Protein AF-A0A369RMH7-F1 (afdb_monomer)

Secondary structure (DSSP, 8-state):
-HHHHHHHHHHHS-TT-HHHHHHHHHHHHHHHHTT-HHHHHHHHHHHHHHHHHHH-TT-HHHHHHHHHHHHHHHHTT-HHHHHHHHHHHHHHHHHHH-TT-HHHHHHHHHHHHHHHHTT-HHHHHHHHHHHHHHHHHHH-TT-HHHHHHHHHHHHHHHHTT-HHHHHHHHHHHHHHHHHHH-TT-HHHHHHHHHHHHHHHHTT-HHHHHHHHHHHHHHHHHHTSSS--THHHHHHHHHHHHHHHHHHHHHHHHHHHHHHHHHHHHGGG-----S-------------EE--TTSGGGTTT-TTTTTS-PBPTTSEEPPPP-S-------TTS-SS------PPP-

Sequence (345 aa):
MYNKSLKINLTQLDDNHPSIATTYNSIASVYNDQGKYDDALSMYNKSLKINLTQLGDNHPSIAITYNNIGSVYKDQGKYDDALSMYNKSLKINLTQLGDNHPRIATTYGNIGSVYNRQGKYDDALSMYNKSLKIKLTQLGDNHPSIANTYHNIGLVYYRQGKYDDALSMYNKSLNINLTQLGDNHPSIATTYNNIGRVYNGQGKYDDALSMYNKSLKIALTQLGDNHPSHIFEEQQLIQSDVEDIERSEQSSNTIAGHVSVEAENEKAVKELPENAITDIDYQNEKHLNLFPGFIPALNGYPQITELCTISDNHTITLPEMPQLRLFVPKKALTDNLSITLTTFY

Mean predicted aligned error: 15.86 Å

Solvent-accessible surface area (backbone atoms only — not comparable to full-atom values): 19525 Å² total; per-residue (Å²): 113,58,71,60,52,44,53,52,44,63,74,75,42,64,87,57,38,68,68,50,26,52,45,28,43,54,49,14,50,55,26,42,78,69,67,37,44,70,62,12,49,53,27,35,50,53,15,42,53,30,41,41,74,70,60,40,88,62,34,70,68,48,24,51,46,27,38,50,51,13,49,49,28,46,74,71,65,40,46,70,62,12,47,53,26,32,51,54,14,41,54,31,40,42,74,70,59,39,88,62,35,70,70,46,22,51,41,27,39,53,51,14,51,47,28,47,74,72,68,39,46,70,61,12,46,55,26,36,51,55,15,43,55,31,41,42,76,70,61,42,87,62,37,70,76,47,21,57,46,29,38,54,49,13,52,47,28,44,76,69,68,39,44,70,62,13,46,55,24,35,51,56,16,42,56,30,44,42,75,72,62,39,85,63,36,69,72,49,22,56,43,28,37,53,49,11,54,41,28,45,76,70,70,38,53,72,62,11,49,54,26,37,52,54,15,49,52,30,56,55,64,62,52,61,95,61,80,68,76,71,57,56,57,55,46,51,52,51,50,48,56,48,50,54,52,53,51,52,51,51,53,51,49,50,51,53,48,52,55,50,60,53,58,66,60,60,78,74,78,84,86,83,78,94,84,83,92,74,92,78,81,96,76,78,89,75,80,54,85,65,64,91,80,63,67,74,72,57,80,80,42,83,86,63,63,85,68,53,63,77,51,102,79,64,45,56,60,77,75,93,69,98,74,85,83,83,85,73,69,83,82,77,75,75,83,86,86,80,90,79,86,83,78,87,132

Structure (mmCIF, N/CA/C/O backbone):
data_AF-A0A369RMH7-F1
#
_entry.id   AF-A0A369RMH7-F1
#
loop_
_atom_site.group_PDB
_atom_site.id
_atom_site.type_symbol
_atom_site.label_atom_id
_atom_site.label_alt_id
_atom_site.label_comp_id
_atom_site.label_asym_id
_atom_site.label_entity_id
_atom_site.label_seq_id
_atom_site.pdbx_PDB_ins_code
_atom_site.Cartn_x
_atom_site.Cartn_y
_atom_site.Cartn_z
_atom_site.occupancy
_atom_site.B_iso_or_equiv
_atom_site.auth_seq_id
_atom_site.auth_comp_id
_atom_site.auth_asym_id
_atom_site.auth_atom_id
_atom_site.pdbx_PDB_model_num
ATOM 1 N N . MET A 1 1 ? -7.483 -19.245 19.718 1.00 70.75 1 MET A N 1
ATOM 2 C CA . MET A 1 1 ? -7.066 -18.601 20.987 1.00 70.75 1 MET A CA 1
ATOM 3 C C . MET A 1 1 ? -7.962 -17.413 21.346 1.00 70.75 1 MET A C 1
ATOM 5 O O . MET A 1 1 ? -8.549 -17.429 22.421 1.00 70.75 1 MET A O 1
ATOM 9 N N . TYR A 1 2 ? -8.162 -16.448 20.442 1.00 79.75 2 TYR A N 1
ATOM 10 C CA . TYR A 1 2 ? -8.930 -15.225 20.726 1.00 79.75 2 TYR A CA 1
ATOM 11 C C . TYR A 1 2 ? -10.404 -15.435 21.107 1.00 79.75 2 TYR A C 1
ATOM 13 O O . TYR A 1 2 ? -10.856 -14.820 22.060 1.00 79.75 2 TYR A O 1
ATOM 21 N N . ASN A 1 3 ? -11.132 -16.370 20.483 1.00 77.19 3 ASN A N 1
ATOM 22 C CA . ASN A 1 3 ? -12.526 -16.658 20.876 1.00 77.19 3 ASN A CA 1
ATOM 23 C C . ASN A 1 3 ? -12.655 -17.166 22.325 1.00 77.19 3 ASN A C 1
ATOM 25 O O . ASN A 1 3 ? -13.633 -16.865 23.003 1.00 77.19 3 ASN A O 1
ATOM 29 N N . LYS A 1 4 ? -11.653 -17.909 22.823 1.00 77.38 4 LYS A N 1
ATOM 30 C CA . LYS A 1 4 ? -11.611 -18.340 24.230 1.00 77.38 4 LYS A CA 1
ATOM 31 C C . LYS A 1 4 ? -11.350 -17.148 25.155 1.00 77.38 4 LYS A C 1
ATOM 33 O O . LYS A 1 4 ? -12.034 -17.015 26.160 1.00 77.38 4 LYS A O 1
ATOM 38 N N . SER A 1 5 ? -10.415 -16.268 24.787 1.00 76.75 5 SER A N 1
ATOM 39 C CA . SER A 1 5 ? -10.147 -15.025 25.527 1.00 76.75 5 SER A CA 1
ATOM 40 C C . SER A 1 5 ? -11.365 -14.097 25.553 1.00 76.75 5 SER A C 1
ATOM 42 O O . SER A 1 5 ? -11.709 -13.597 26.618 1.00 76.75 5 SER A O 1
ATOM 44 N N . LEU A 1 6 ? -12.072 -13.943 24.429 1.00 80.00 6 LEU A N 1
ATOM 45 C CA . LEU A 1 6 ? -13.300 -13.153 24.354 1.00 80.00 6 LEU A CA 1
ATOM 46 C C . LEU A 1 6 ? -14.369 -13.705 25.298 1.00 80.00 6 LEU A C 1
ATOM 48 O O . LEU A 1 6 ? -14.972 -12.944 26.045 1.00 80.00 6 LEU A O 1
ATOM 52 N N . LYS A 1 7 ? -14.565 -15.029 25.302 1.00 80.00 7 LYS A N 1
ATOM 53 C CA . LYS A 1 7 ? -15.518 -15.684 26.202 1.00 80.00 7 LYS A CA 1
ATOM 54 C C . LYS A 1 7 ? -15.180 -15.428 27.673 1.00 80.00 7 LYS A C 1
ATOM 56 O O . LYS A 1 7 ? -16.083 -15.128 28.438 1.00 80.00 7 LYS A O 1
ATOM 61 N N . ILE A 1 8 ? -13.904 -15.514 28.056 1.00 76.62 8 ILE A N 1
ATOM 62 C CA . ILE A 1 8 ? -13.463 -15.226 29.431 1.00 76.62 8 ILE A CA 1
ATOM 63 C C . ILE A 1 8 ? -13.723 -13.756 29.782 1.00 76.62 8 ILE A C 1
ATOM 65 O O . ILE A 1 8 ? -14.332 -13.479 30.813 1.00 76.62 8 ILE A O 1
ATOM 69 N N . ASN A 1 9 ? -13.340 -12.826 28.904 1.00 78.31 9 ASN A N 1
ATOM 70 C CA . ASN A 1 9 ? -13.523 -11.394 29.138 1.00 78.31 9 ASN A CA 1
ATOM 71 C C . ASN A 1 9 ? -15.005 -11.026 29.302 1.00 78.31 9 ASN A C 1
ATOM 73 O O . ASN A 1 9 ? -15.336 -10.340 30.258 1.00 78.31 9 ASN A O 1
ATOM 77 N N . LEU A 1 10 ? -15.894 -11.547 28.449 1.00 79.69 10 LEU A N 1
ATOM 78 C CA . LEU A 1 10 ? -17.346 -11.326 28.556 1.00 79.69 10 LEU A CA 1
ATOM 79 C C . LEU A 1 10 ? -17.960 -11.916 29.838 1.00 79.69 10 LEU A C 1
ATOM 81 O O . LEU A 1 10 ? -19.017 -11.482 30.269 1.00 79.69 10 LEU A O 1
ATOM 85 N N . THR A 1 11 ? -17.330 -12.924 30.448 1.00 77.62 11 THR A N 1
ATOM 86 C CA . THR A 1 11 ? -17.816 -13.504 31.715 1.00 77.62 11 THR A CA 1
ATOM 87 C C . THR A 1 11 ? -17.279 -12.810 32.964 1.00 77.62 11 THR A C 1
ATOM 89 O O . THR A 1 11 ? -17.839 -13.002 34.039 1.00 77.62 11 THR A O 1
ATOM 92 N N . GLN A 1 12 ? -16.179 -12.062 32.854 1.00 77.94 12 GLN A N 1
ATOM 93 C CA . GLN A 1 12 ? -15.462 -11.495 34.004 1.00 77.94 12 GLN A CA 1
ATOM 94 C C . GLN A 1 12 ? -15.479 -9.966 34.050 1.00 77.94 12 GLN A C 1
ATOM 96 O O . GLN A 1 12 ? -15.176 -9.391 35.093 1.00 77.94 12 GLN A O 1
ATOM 101 N N . LEU A 1 13 ? -15.795 -9.308 32.937 1.00 78.25 13 LEU A N 1
ATOM 102 C CA . LEU A 1 13 ? -15.736 -7.860 32.777 1.00 78.25 13 LEU A CA 1
ATOM 103 C C . LEU A 1 13 ? -17.087 -7.344 32.275 1.00 78.25 13 LEU A C 1
ATOM 105 O O . LEU A 1 13 ? -17.839 -8.092 31.656 1.00 78.25 13 LEU A O 1
ATOM 109 N N . ASP A 1 14 ? -17.373 -6.062 32.517 1.00 77.06 14 ASP A N 1
ATOM 110 C CA . ASP A 1 14 ? -18.502 -5.385 31.866 1.00 77.06 14 ASP A CA 1
ATOM 111 C C . ASP A 1 14 ? -18.372 -5.503 30.340 1.00 77.06 14 ASP A C 1
ATOM 113 O O . ASP A 1 14 ? -17.262 -5.404 29.812 1.00 77.06 14 ASP A O 1
ATOM 117 N N . ASP A 1 15 ? -19.491 -5.672 29.629 1.00 76.00 15 ASP A N 1
ATOM 118 C CA . ASP A 1 15 ? -19.519 -5.850 28.169 1.00 76.00 15 ASP A CA 1
ATOM 119 C C . ASP A 1 15 ? -18.842 -4.697 27.404 1.00 76.00 15 ASP A C 1
ATOM 121 O O . ASP A 1 15 ? -18.409 -4.871 26.260 1.00 76.00 15 ASP A O 1
ATOM 125 N N . ASN A 1 16 ? -18.709 -3.525 28.033 1.00 77.38 16 ASN A N 1
ATOM 126 C CA . ASN A 1 16 ? -18.037 -2.364 27.466 1.00 77.38 16 ASN A CA 1
ATOM 127 C C . ASN A 1 16 ? -16.580 -2.219 27.915 1.00 77.38 16 ASN A C 1
ATOM 129 O O . ASN A 1 16 ? -15.973 -1.183 27.669 1.00 77.38 16 ASN A O 1
ATOM 133 N N . HIS A 1 17 ? -15.971 -3.210 28.561 1.00 80.12 17 HIS A N 1
ATOM 134 C CA . HIS A 1 17 ? -14.595 -3.072 29.020 1.00 80.12 17 HIS A CA 1
ATOM 135 C C . HIS A 1 17 ? -13.607 -2.941 27.833 1.00 80.12 17 HIS A C 1
ATOM 137 O O . HIS A 1 17 ? -13.663 -3.742 26.892 1.00 80.12 17 HIS A O 1
ATOM 143 N N . PRO A 1 18 ? -12.632 -2.004 27.855 1.00 82.25 18 PRO A N 1
ATOM 144 C CA . PRO A 1 18 ? -11.698 -1.784 26.740 1.00 82.25 18 PRO A CA 1
ATOM 145 C C . PRO A 1 18 ? -10.921 -3.028 26.272 1.00 82.25 18 PRO A C 1
ATOM 147 O O . PRO A 1 18 ? -10.602 -3.162 25.090 1.00 82.25 18 PRO A O 1
ATOM 150 N N . SER A 1 19 ? -10.643 -3.985 27.164 1.00 84.31 19 SER A N 1
ATOM 151 C CA . SER A 1 19 ? -9.994 -5.257 26.793 1.00 84.31 19 SER A CA 1
ATOM 152 C C . SER A 1 19 ? -10.842 -6.117 25.841 1.00 84.31 19 SER A C 1
ATOM 154 O O . SER A 1 19 ? -10.290 -6.822 24.989 1.00 84.31 19 SER A O 1
ATOM 156 N N . ILE A 1 20 ? -12.174 -6.038 25.928 1.00 88.06 20 ILE A N 1
ATOM 157 C CA . ILE A 1 20 ? -13.096 -6.709 25.003 1.00 88.06 20 ILE A CA 1
ATOM 158 C C . ILE A 1 20 ? -12.963 -6.082 23.613 1.00 88.06 20 ILE A C 1
ATOM 160 O O . ILE A 1 20 ? -12.845 -6.805 22.624 1.00 88.06 20 ILE A O 1
ATOM 164 N N . ALA A 1 21 ? -12.871 -4.751 23.530 1.00 89.94 21 ALA A N 1
ATOM 165 C CA . ALA A 1 21 ? -12.648 -4.047 22.269 1.00 89.94 21 ALA A CA 1
ATOM 166 C C . ALA A 1 21 ? -11.319 -4.448 21.608 1.00 89.94 21 ALA A C 1
ATOM 168 O O . ALA A 1 21 ? -11.276 -4.698 20.399 1.00 89.94 21 ALA A O 1
ATOM 169 N N . THR A 1 22 ? -10.245 -4.572 22.392 1.00 89.44 22 THR A N 1
ATOM 170 C CA . THR A 1 22 ? -8.954 -5.089 21.910 1.00 89.44 22 THR A CA 1
ATOM 171 C C . THR A 1 22 ? -9.084 -6.518 21.386 1.00 89.44 22 THR A C 1
ATOM 173 O O . THR A 1 22 ? -8.585 -6.826 20.307 1.00 89.44 22 THR A O 1
ATOM 176 N N . THR A 1 23 ? -9.818 -7.377 22.097 1.00 91.19 23 THR A N 1
ATOM 177 C CA . THR A 1 23 ? -10.033 -8.770 21.678 1.00 91.19 23 THR A CA 1
ATOM 178 C C . THR A 1 23 ? -10.809 -8.848 20.361 1.00 91.19 23 THR A C 1
ATOM 180 O O . THR A 1 23 ? -10.422 -9.600 19.466 1.00 91.19 23 THR A O 1
ATOM 183 N N . TYR A 1 24 ? -11.862 -8.039 20.202 1.00 94.38 24 TYR A N 1
ATOM 184 C CA . TYR A 1 24 ? -12.598 -7.935 18.942 1.00 94.38 24 TYR A CA 1
ATOM 185 C C . TYR A 1 24 ? -11.711 -7.457 17.790 1.00 94.38 24 TYR A C 1
ATOM 187 O O . TYR A 1 24 ? -11.764 -8.050 16.718 1.00 94.38 24 TYR A O 1
ATOM 195 N N . ASN A 1 25 ? -10.855 -6.452 18.013 1.00 92.12 25 ASN A N 1
ATOM 196 C CA . ASN A 1 25 ? -9.882 -5.988 17.016 1.00 92.12 25 ASN A CA 1
ATOM 197 C C . ASN A 1 25 ? -8.949 -7.120 16.551 1.00 92.12 25 ASN A C 1
ATOM 199 O O . ASN A 1 25 ? -8.697 -7.257 15.356 1.00 92.12 25 ASN A O 1
ATOM 203 N N . SER A 1 26 ? -8.456 -7.952 17.475 1.00 93.81 26 SER A N 1
ATOM 204 C CA . SER A 1 26 ? -7.596 -9.090 17.128 1.00 93.81 26 SER A CA 1
ATOM 205 C C . SER A 1 26 ? -8.341 -10.170 16.343 1.00 93.81 26 SER A C 1
ATOM 207 O O . SER A 1 26 ? -7.811 -10.676 15.359 1.00 93.81 26 SER A O 1
ATOM 209 N N . ILE A 1 27 ? -9.575 -10.511 16.733 1.00 94.44 27 ILE A N 1
ATOM 210 C CA . ILE A 1 27 ? -10.405 -11.475 15.988 1.00 94.44 27 ILE A CA 1
ATOM 211 C C . ILE A 1 27 ? -10.701 -10.946 14.581 1.00 94.44 27 ILE A C 1
ATOM 213 O O . ILE A 1 27 ? -10.600 -11.693 13.612 1.00 94.44 27 ILE A O 1
ATOM 217 N N . ALA A 1 28 ? -11.031 -9.660 14.470 1.00 95.75 28 ALA A N 1
ATOM 218 C CA . ALA A 1 28 ? -11.311 -9.007 13.201 1.00 95.75 28 ALA A CA 1
ATOM 219 C C . ALA A 1 28 ? -10.115 -9.071 12.243 1.00 95.75 28 ALA A C 1
ATOM 221 O O . ALA A 1 28 ? -10.297 -9.403 11.077 1.00 95.75 28 ALA A O 1
ATOM 222 N N . SER A 1 29 ? -8.899 -8.831 12.748 1.00 94.19 29 SER A N 1
ATOM 223 C CA . SER A 1 29 ? -7.668 -8.957 11.957 1.00 94.19 29 SER A CA 1
ATOM 224 C C . SER A 1 29 ? -7.518 -10.365 11.388 1.00 94.19 29 SER A C 1
ATOM 226 O O . SER A 1 29 ? -7.297 -10.521 10.196 1.00 94.19 29 SER A O 1
ATOM 228 N N . VAL A 1 30 ? -7.737 -11.395 12.213 1.00 95.50 30 VAL A N 1
ATOM 229 C CA . VAL A 1 30 ? -7.663 -12.794 11.765 1.00 95.50 30 VAL A CA 1
ATOM 230 C C . VAL A 1 30 ? -8.721 -13.102 10.702 1.00 95.50 30 VAL A C 1
ATOM 232 O O . VAL A 1 30 ? -8.437 -13.832 9.756 1.00 95.50 30 VAL A O 1
ATOM 235 N N . TYR A 1 31 ? -9.938 -12.566 10.827 1.00 96.38 31 TYR A N 1
ATOM 236 C CA . TYR A 1 31 ? -10.952 -12.726 9.783 1.00 96.38 31 TYR A CA 1
ATOM 237 C C . TYR A 1 31 ? -10.583 -12.001 8.490 1.00 96.38 31 TYR A C 1
ATOM 239 O O . TYR A 1 31 ? -10.798 -12.562 7.417 1.00 96.38 31 TYR A O 1
ATOM 247 N N . ASN A 1 32 ? -9.990 -10.808 8.579 1.00 92.88 32 ASN A N 1
ATOM 248 C CA . ASN A 1 32 ? -9.508 -10.085 7.407 1.00 92.88 32 ASN A CA 1
ATOM 249 C C . ASN A 1 32 ? -8.428 -10.882 6.666 1.00 92.88 32 ASN A C 1
ATOM 251 O O . ASN A 1 32 ? -8.520 -11.047 5.454 1.00 92.88 32 ASN A O 1
ATOM 255 N N . ASP A 1 33 ? -7.470 -11.451 7.401 1.00 92.06 33 ASP A N 1
ATOM 256 C CA . ASP A 1 33 ? -6.396 -12.275 6.833 1.00 92.06 33 ASP A CA 1
ATOM 257 C C . ASP A 1 33 ? -6.932 -13.563 6.177 1.00 92.06 33 ASP A C 1
ATOM 259 O O . ASP A 1 33 ? -6.325 -14.103 5.258 1.00 92.06 33 ASP A O 1
ATOM 263 N N . GLN A 1 34 ? -8.101 -14.049 6.615 1.00 94.31 34 GLN A N 1
ATOM 264 C CA . GLN A 1 34 ? -8.820 -15.171 5.995 1.00 94.31 34 GLN A CA 1
ATOM 265 C C . GLN A 1 34 ? -9.702 -14.760 4.802 1.00 94.31 34 GLN A C 1
ATOM 267 O O . GLN A 1 34 ? -10.408 -15.609 4.259 1.00 94.31 34 GLN A O 1
ATOM 272 N N . GLY A 1 35 ? -9.748 -13.475 4.437 1.00 93.00 35 GLY A N 1
ATOM 273 C CA . GLY A 1 35 ? -10.662 -12.951 3.415 1.00 93.00 35 GLY A CA 1
ATOM 274 C C . GLY A 1 35 ? -12.135 -12.912 3.845 1.00 93.00 35 GLY A C 1
ATOM 275 O O . GLY A 1 35 ? -13.018 -12.646 3.031 1.00 93.00 35 GLY A O 1
ATOM 276 N N . LYS A 1 36 ? -12.438 -13.156 5.127 1.00 96.94 36 LYS A N 1
ATOM 277 C CA . LYS A 1 36 ? -13.798 -13.091 5.690 1.00 96.94 36 LYS A CA 1
ATOM 278 C C . LYS A 1 36 ? -14.133 -11.659 6.084 1.00 96.94 36 LYS A C 1
ATOM 280 O O . LYS A 1 36 ? -14.251 -11.312 7.259 1.00 96.94 36 LYS A O 1
ATOM 285 N N . TYR A 1 37 ? -14.245 -10.808 5.075 1.00 96.31 37 TYR A N 1
ATOM 286 C CA . TYR A 1 37 ? -14.327 -9.364 5.261 1.00 96.31 37 TYR A CA 1
ATOM 287 C C . TYR A 1 37 ? -15.561 -8.913 6.054 1.00 96.31 37 TYR A C 1
ATOM 289 O O . TYR A 1 37 ? -15.441 -8.044 6.914 1.00 96.31 37 TYR A O 1
ATOM 297 N N . ASP A 1 38 ? -16.726 -9.527 5.846 1.00 97.25 38 ASP A N 1
ATOM 298 C CA . ASP A 1 38 ? -17.945 -9.139 6.569 1.00 97.25 38 ASP A CA 1
ATOM 299 C C . ASP A 1 38 ? -17.875 -9.515 8.060 1.00 97.25 38 ASP A C 1
ATOM 301 O O . ASP A 1 38 ? -18.271 -8.729 8.928 1.00 97.25 38 ASP A O 1
ATOM 305 N N . ASP A 1 39 ? -17.274 -10.667 8.381 1.00 96.94 39 ASP A N 1
ATOM 306 C CA . ASP A 1 39 ? -16.992 -11.067 9.763 1.00 96.94 39 ASP A CA 1
ATOM 307 C C . ASP A 1 39 ? -15.978 -10.117 10.417 1.00 96.94 39 ASP A C 1
ATOM 309 O O . ASP A 1 39 ? -16.156 -9.702 11.568 1.00 96.94 39 ASP A O 1
ATOM 313 N N . ALA A 1 40 ? -14.937 -9.721 9.675 1.00 97.38 40 ALA A N 1
ATOM 314 C CA . ALA A 1 40 ? -13.952 -8.748 10.133 1.00 97.38 40 ALA A CA 1
ATOM 315 C C . ALA A 1 40 ? -14.607 -7.395 10.447 1.00 97.38 40 ALA A C 1
ATOM 317 O O . ALA A 1 40 ? -14.428 -6.865 11.546 1.00 97.38 40 ALA A O 1
ATOM 318 N N . LEU A 1 41 ? -15.427 -6.864 9.534 1.00 98.00 41 LEU A N 1
ATOM 319 C CA . LEU A 1 41 ? -16.169 -5.616 9.730 1.00 98.00 41 LEU A CA 1
ATOM 320 C C . LEU A 1 41 ? -17.116 -5.701 10.929 1.00 98.00 41 LEU A C 1
ATOM 322 O O . LEU A 1 41 ? -17.179 -4.766 11.727 1.00 98.00 41 LEU A O 1
ATOM 326 N N . SER A 1 42 ? -17.822 -6.820 11.101 1.00 97.62 42 SER A N 1
ATOM 327 C CA . SER A 1 42 ? -18.695 -7.048 12.258 1.00 97.62 42 SER A CA 1
ATOM 328 C C . SER A 1 42 ? -17.921 -6.945 13.578 1.00 97.62 42 SER A C 1
ATOM 330 O O . SER A 1 42 ? -18.326 -6.217 14.490 1.00 97.62 42 SER A O 1
ATOM 332 N N . MET A 1 43 ? -16.763 -7.606 13.674 1.00 97.50 43 MET A N 1
ATOM 333 C CA . MET A 1 43 ? -15.917 -7.555 14.870 1.00 97.50 43 MET A CA 1
ATOM 334 C C . MET A 1 43 ? -15.286 -6.169 15.082 1.00 97.50 43 MET A C 1
ATOM 336 O O . MET A 1 43 ? -15.316 -5.652 16.202 1.00 97.50 43 MET A O 1
ATOM 340 N N . TYR A 1 44 ? -14.785 -5.515 14.029 1.00 97.69 44 TYR A N 1
ATOM 341 C CA . TYR A 1 44 ? -14.257 -4.153 14.131 1.00 97.69 44 TYR A CA 1
ATOM 342 C C . TYR A 1 44 ? -15.322 -3.146 14.574 1.00 97.69 44 TYR A C 1
ATOM 344 O O . TYR A 1 44 ? -15.042 -2.314 15.432 1.00 97.69 44 TYR A O 1
ATOM 352 N N . ASN A 1 45 ? -16.555 -3.245 14.072 1.00 97.06 45 ASN A N 1
ATOM 353 C CA . ASN A 1 45 ? -17.651 -2.366 14.481 1.00 97.06 45 ASN A CA 1
ATOM 354 C C . ASN A 1 45 ? -18.052 -2.573 15.950 1.00 97.06 45 ASN A C 1
ATOM 356 O O . ASN A 1 45 ? -18.327 -1.597 16.650 1.00 97.06 45 ASN A O 1
ATOM 360 N N . LYS A 1 46 ? -18.022 -3.814 16.459 1.00 95.19 46 LYS A N 1
ATOM 361 C CA . LYS A 1 46 ? -18.201 -4.080 17.900 1.00 95.19 46 LYS A CA 1
ATOM 362 C C . LYS A 1 46 ? -17.098 -3.423 18.731 1.00 95.19 46 LYS A C 1
ATOM 364 O O . LYS A 1 46 ? -17.397 -2.755 19.718 1.00 95.19 46 LYS A O 1
ATOM 369 N N . SER A 1 47 ? -15.840 -3.557 18.306 1.00 95.00 47 SER A N 1
ATOM 370 C CA . SER A 1 47 ? -14.706 -2.880 18.950 1.00 95.00 47 SER A CA 1
ATOM 371 C C . SER A 1 47 ? -14.849 -1.355 18.923 1.00 95.00 47 SER A C 1
ATOM 373 O O . SER A 1 47 ? -14.624 -0.684 19.931 1.00 95.00 47 SER A O 1
ATOM 375 N N . LEU A 1 48 ? -15.246 -0.800 17.777 1.00 95.06 48 LEU A N 1
ATOM 376 C CA . LEU A 1 48 ? -15.439 0.631 17.582 1.00 95.06 48 LEU A CA 1
ATOM 377 C C . LEU A 1 48 ? -16.525 1.172 18.515 1.00 95.06 48 LEU A C 1
ATOM 379 O O . LEU A 1 48 ? -16.290 2.171 19.186 1.00 95.06 48 LEU A O 1
ATOM 383 N N . LYS A 1 49 ? -17.670 0.483 18.611 1.00 94.62 49 LYS A N 1
ATOM 384 C CA . LYS A 1 49 ? -18.772 0.860 19.505 1.00 94.62 49 LYS A CA 1
ATOM 385 C C . LYS A 1 49 ? -18.314 0.944 20.961 1.00 94.62 49 LYS A C 1
ATOM 387 O O . LYS A 1 49 ? -18.556 1.958 21.605 1.00 94.62 49 LYS A O 1
ATOM 392 N N . ILE A 1 50 ? -17.611 -0.079 21.451 1.00 92.62 50 ILE A N 1
ATOM 393 C CA . ILE A 1 50 ? -17.096 -0.093 22.828 1.00 92.62 50 ILE A CA 1
ATOM 394 C C . ILE A 1 50 ? -16.124 1.072 23.056 1.00 92.62 50 ILE A C 1
ATOM 396 O O . ILE A 1 50 ? -16.266 1.816 24.024 1.00 92.62 50 ILE A O 1
ATOM 400 N N . ASN A 1 51 ? -15.159 1.266 22.150 1.00 92.62 51 ASN A N 1
ATOM 401 C CA . ASN A 1 51 ? -14.182 2.348 22.277 1.00 92.62 51 ASN A CA 1
ATOM 402 C C . ASN A 1 51 ? -14.839 3.738 22.255 1.00 92.62 51 ASN A C 1
ATOM 404 O O . ASN A 1 51 ? -14.450 4.586 23.050 1.00 92.62 51 ASN A O 1
ATOM 408 N N . LEU A 1 52 ? -15.838 3.967 21.395 1.00 92.69 52 LEU A N 1
ATOM 409 C CA . LEU A 1 52 ? -16.584 5.230 21.348 1.00 92.69 52 LEU A CA 1
ATOM 410 C C . LEU A 1 52 ? -17.305 5.501 22.672 1.00 92.69 52 LEU A C 1
ATOM 412 O O . LEU A 1 52 ? -17.203 6.598 23.212 1.00 92.69 52 LEU A O 1
ATOM 416 N N . THR A 1 53 ? -17.982 4.492 23.228 1.00 91.50 53 THR A N 1
ATOM 417 C CA . THR A 1 53 ? -18.711 4.629 24.496 1.00 91.50 53 THR A CA 1
ATOM 418 C C . THR A 1 53 ? -17.785 4.899 25.682 1.00 91.50 53 THR A C 1
ATOM 420 O O . THR A 1 53 ? -18.132 5.701 26.542 1.00 91.50 53 THR A O 1
ATOM 423 N N . GLN A 1 54 ? -16.623 4.248 25.746 1.00 90.62 54 GLN A N 1
ATOM 424 C CA . GLN A 1 54 ? -15.741 4.337 26.916 1.00 90.62 54 GLN A CA 1
ATOM 425 C C . GLN A 1 54 ? -14.723 5.474 26.857 1.00 90.62 54 GLN A C 1
ATOM 427 O O . GLN A 1 54 ? -14.340 6.009 27.893 1.00 90.62 54 GLN A O 1
ATOM 432 N N . LEU A 1 55 ? -14.225 5.796 25.664 1.00 89.00 55 LEU A N 1
ATOM 433 C CA . LEU A 1 55 ? -13.050 6.655 25.494 1.00 89.00 55 LEU A CA 1
ATOM 434 C C . LEU A 1 55 ? -13.384 7.980 24.797 1.00 89.00 55 LEU A C 1
ATOM 436 O O . LEU A 1 55 ? -12.546 8.882 24.774 1.00 89.00 55 LEU A O 1
ATOM 440 N N . GLY A 1 56 ? -14.594 8.101 24.241 1.00 88.50 56 GLY A N 1
ATOM 441 C CA . GLY A 1 56 ? -15.031 9.250 23.454 1.00 88.50 56 GLY A CA 1
ATOM 442 C C . GLY A 1 56 ? -14.371 9.322 22.075 1.00 88.50 56 GLY A C 1
ATOM 443 O O . GLY A 1 56 ? -13.353 8.690 21.810 1.00 88.50 56 GLY A O 1
ATOM 444 N N . ASP A 1 57 ? -14.939 10.131 21.183 1.00 88.75 57 ASP A N 1
ATOM 445 C CA . ASP A 1 57 ? -14.707 10.068 19.729 1.00 88.75 57 ASP A CA 1
ATOM 446 C C . ASP A 1 57 ? -13.270 10.331 19.252 1.00 88.75 57 ASP A C 1
ATOM 448 O O . ASP A 1 57 ? -12.906 9.960 18.135 1.00 88.75 57 ASP A O 1
ATOM 452 N N . ASN A 1 58 ? -12.443 10.961 20.086 1.00 90.31 58 ASN A N 1
ATOM 453 C CA . ASN A 1 58 ? -11.103 11.411 19.714 1.00 90.31 58 ASN A CA 1
ATOM 454 C C . ASN A 1 58 ? -9.978 10.523 20.260 1.00 90.31 58 ASN A C 1
ATOM 456 O O . ASN A 1 58 ? -8.811 10.874 20.113 1.00 90.31 58 ASN A O 1
ATOM 460 N N . HIS A 1 59 ? -10.278 9.381 20.882 1.00 90.69 59 HIS A N 1
ATOM 461 C CA . HIS A 1 59 ? -9.227 8.534 21.441 1.00 90.69 59 HIS A CA 1
ATOM 462 C C . HIS A 1 59 ? -8.391 7.830 20.343 1.00 90.69 59 HIS A C 1
ATOM 464 O O . HIS A 1 59 ? -8.956 7.288 19.387 1.00 90.69 59 HIS A O 1
ATOM 470 N N . PRO A 1 60 ? -7.049 7.725 20.468 1.00 89.44 60 PRO A N 1
ATOM 471 C CA . PRO A 1 60 ? -6.200 7.093 19.449 1.00 89.44 60 PRO A CA 1
ATOM 472 C C . PRO A 1 60 ? -6.558 5.640 19.085 1.00 89.44 60 PRO A C 1
ATOM 474 O O . PRO A 1 60 ? -6.273 5.205 17.969 1.00 89.44 60 PRO A O 1
ATOM 477 N N . SER A 1 61 ? -7.182 4.876 19.990 1.00 89.31 61 SER A N 1
ATOM 478 C CA . SER A 1 61 ? -7.651 3.507 19.693 1.00 89.31 61 SER A CA 1
ATOM 479 C C . SER A 1 61 ? -8.761 3.478 18.639 1.00 89.31 61 SER A C 1
ATOM 481 O O . SER A 1 61 ? -8.791 2.569 17.814 1.00 89.31 61 SER A O 1
ATOM 483 N N . ILE A 1 62 ? -9.620 4.499 18.600 1.00 94.69 62 ILE A N 1
ATOM 484 C CA . ILE A 1 62 ? -10.672 4.647 17.587 1.00 94.69 62 ILE A CA 1
ATOM 485 C C . ILE A 1 62 ? -10.042 4.897 16.220 1.00 94.69 62 ILE A C 1
ATOM 487 O O . ILE A 1 62 ? -10.457 4.304 15.225 1.00 94.69 62 ILE A O 1
ATOM 491 N N . ALA A 1 63 ? -8.985 5.714 16.174 1.00 95.81 63 ALA A N 1
ATOM 492 C CA . ALA A 1 63 ? -8.224 5.951 14.954 1.00 95.81 63 ALA A CA 1
ATOM 493 C C . ALA A 1 63 ? -7.628 4.646 14.396 1.00 95.81 63 ALA A C 1
ATOM 495 O O . ALA A 1 63 ? -7.667 4.428 13.184 1.00 95.81 63 ALA A O 1
ATOM 496 N N . ILE A 1 64 ? -7.107 3.770 15.264 1.00 94.00 64 ILE A N 1
ATOM 497 C CA . ILE A 1 64 ? -6.596 2.448 14.867 1.00 94.00 64 ILE A CA 1
ATOM 498 C C . ILE A 1 64 ? -7.726 1.601 14.277 1.00 94.00 64 ILE A C 1
ATOM 500 O O . ILE A 1 64 ? -7.577 1.080 13.174 1.00 94.00 64 ILE A O 1
ATOM 504 N N . THR A 1 65 ? -8.868 1.506 14.962 1.00 95.62 65 THR A N 1
ATOM 505 C CA . THR A 1 65 ? -10.004 0.713 14.476 1.00 95.62 65 THR A CA 1
ATOM 506 C C . THR A 1 65 ? -10.522 1.229 13.130 1.00 95.62 65 THR A C 1
ATOM 508 O O . THR A 1 65 ? -10.731 0.430 12.222 1.00 95.62 65 THR A O 1
ATOM 511 N N . TYR A 1 66 ? -10.643 2.549 12.937 1.00 98.19 66 TYR A N 1
ATOM 512 C CA . TYR A 1 66 ? -10.998 3.117 11.631 1.00 98.19 66 TYR A CA 1
ATOM 513 C C . TYR A 1 66 ? -9.981 2.776 10.539 1.00 98.19 66 TYR A C 1
ATOM 515 O O . TYR A 1 66 ? -10.375 2.440 9.426 1.00 98.19 66 TYR A O 1
ATOM 523 N N . ASN A 1 67 ? -8.681 2.827 10.837 1.00 97.44 67 ASN A N 1
ATOM 524 C CA . ASN A 1 67 ? -7.653 2.454 9.866 1.00 97.44 67 ASN A CA 1
ATOM 525 C C . ASN A 1 67 ? -7.799 0.978 9.451 1.00 97.44 67 ASN A C 1
ATOM 527 O O . ASN A 1 67 ? -7.789 0.658 8.265 1.00 97.44 67 ASN A O 1
ATOM 531 N N . ASN A 1 68 ? -8.052 0.091 10.412 1.00 97.25 68 ASN A N 1
ATOM 532 C CA . ASN A 1 68 ? -8.255 -1.326 10.130 1.00 97.25 68 ASN A CA 1
ATOM 533 C C . ASN A 1 68 ? -9.512 -1.580 9.284 1.00 97.25 68 ASN A C 1
ATOM 535 O O . ASN A 1 68 ? -9.423 -2.270 8.273 1.00 97.25 68 ASN A O 1
ATOM 539 N N . ILE A 1 69 ? -10.650 -0.962 9.626 1.00 98.38 69 ILE A N 1
ATOM 540 C CA . ILE A 1 69 ? -11.881 -1.025 8.814 1.00 98.38 69 ILE A CA 1
ATOM 541 C C . ILE A 1 69 ? -11.608 -0.516 7.392 1.00 98.38 69 ILE A C 1
ATOM 543 O O . ILE A 1 69 ? -12.034 -1.134 6.419 1.00 98.38 69 ILE A O 1
ATOM 547 N N . GLY A 1 70 ? -10.858 0.583 7.258 1.00 98.25 70 GLY A N 1
ATOM 548 C CA . GLY A 1 70 ? -10.446 1.107 5.958 1.00 98.25 70 GLY A CA 1
ATOM 549 C C . GLY A 1 70 ? -9.637 0.098 5.141 1.00 98.25 70 GLY A C 1
ATOM 550 O O . GLY A 1 70 ? -9.846 -0.006 3.934 1.00 98.25 70 GLY A O 1
ATOM 551 N N . SER A 1 71 ? -8.769 -0.693 5.784 1.00 97.62 71 SER A N 1
ATOM 552 C CA . SER A 1 71 ? -8.042 -1.768 5.095 1.00 97.62 71 SER A CA 1
ATOM 553 C C . SER A 1 71 ? -8.976 -2.852 4.586 1.00 97.62 71 SER A C 1
ATOM 555 O O . SER A 1 71 ? -8.858 -3.218 3.422 1.00 97.62 71 SER A O 1
ATOM 557 N N . VAL A 1 72 ? -9.942 -3.289 5.400 1.00 98.12 72 VAL A N 1
ATOM 558 C CA . VAL A 1 72 ? -10.933 -4.288 4.976 1.00 98.12 72 VAL A CA 1
ATOM 559 C C . VAL A 1 72 ? -11.703 -3.800 3.744 1.00 98.12 72 VAL A C 1
ATOM 561 O O . VAL A 1 72 ? -11.832 -4.524 2.761 1.00 98.12 72 VAL A O 1
ATOM 564 N N . TYR A 1 73 ? -12.164 -2.544 3.744 1.00 98.56 73 TYR A N 1
ATOM 565 C CA . TYR A 1 73 ? -12.861 -1.978 2.585 1.00 98.56 73 TYR A CA 1
ATOM 566 C C . TYR A 1 73 ? -11.975 -1.861 1.345 1.00 98.56 73 TYR A C 1
ATOM 568 O O . TYR A 1 73 ? -12.427 -2.162 0.241 1.00 98.56 73 TYR A O 1
ATOM 576 N N . LYS A 1 74 ? -10.708 -1.468 1.508 1.00 97.50 74 LYS A N 1
ATOM 577 C CA . LYS A 1 74 ? -9.737 -1.430 0.407 1.00 97.50 74 LYS A CA 1
ATOM 578 C C . LYS A 1 74 ? -9.533 -2.826 -0.188 1.00 97.50 74 LYS A C 1
ATOM 580 O O . LYS A 1 74 ? -9.486 -2.944 -1.411 1.00 97.50 74 LYS A O 1
ATOM 585 N N . ASP A 1 75 ? -9.437 -3.853 0.652 1.00 94.62 75 ASP A N 1
ATOM 586 C CA . ASP A 1 75 ? -9.248 -5.242 0.223 1.00 94.62 75 ASP A CA 1
ATOM 587 C C . ASP A 1 75 ? -10.514 -5.790 -0.475 1.00 94.62 75 ASP A C 1
ATOM 589 O O . ASP A 1 75 ? -10.404 -6.521 -1.455 1.00 94.62 75 ASP A O 1
ATOM 593 N N . GLN A 1 76 ? -11.711 -5.323 -0.088 1.00 95.06 76 GLN A N 1
ATOM 594 C CA . GLN A 1 76 ? -12.977 -5.549 -0.811 1.00 95.06 76 GLN A CA 1
ATOM 595 C C . GLN A 1 76 ? -13.128 -4.736 -2.117 1.00 95.06 76 GLN A C 1
ATOM 597 O O . GLN A 1 76 ? -14.139 -4.872 -2.804 1.00 95.06 76 GLN A O 1
ATOM 602 N N . GLY A 1 77 ? -12.195 -3.836 -2.447 1.00 94.81 77 GLY A N 1
ATOM 603 C CA . GLY A 1 77 ? -12.328 -2.918 -3.587 1.00 94.81 77 GLY A CA 1
ATOM 604 C C . GLY A 1 77 ? -13.305 -1.751 -3.371 1.00 94.81 77 GLY A C 1
ATOM 605 O O . GLY A 1 77 ? -13.538 -0.963 -4.286 1.00 94.81 77 GLY A O 1
ATOM 606 N N . LYS A 1 78 ? -13.851 -1.584 -2.161 1.00 98.12 78 LYS A N 1
ATOM 607 C CA . LYS A 1 78 ? -14.741 -0.473 -1.780 1.00 98.12 78 LYS A CA 1
ATOM 608 C C . LYS A 1 78 ? -13.921 0.763 -1.415 1.00 98.12 78 LYS A C 1
ATOM 610 O O . LYS A 1 78 ? -13.761 1.131 -0.251 1.00 98.12 78 LYS A O 1
ATOM 615 N N . TYR A 1 79 ? -13.331 1.382 -2.430 1.00 98.12 79 TYR A N 1
ATOM 616 C CA . TYR A 1 79 ? -12.322 2.425 -2.246 1.00 98.12 79 TYR A CA 1
ATOM 617 C C . TYR A 1 79 ? -12.845 3.702 -1.576 1.00 98.12 79 TYR A C 1
ATOM 619 O O . TYR A 1 79 ? -12.141 4.267 -0.741 1.00 98.12 79 TYR A O 1
ATOM 627 N N . ASP A 1 80 ? -14.075 4.130 -1.860 1.00 98.38 80 ASP A N 1
ATOM 628 C CA . ASP A 1 80 ? -14.631 5.344 -1.246 1.00 98.38 80 ASP A CA 1
ATOM 629 C C . ASP A 1 80 ? -14.937 5.141 0.248 1.00 98.38 80 ASP A C 1
ATOM 631 O O . ASP A 1 80 ? -14.641 6.011 1.075 1.00 98.38 80 ASP A O 1
ATOM 635 N N . ASP A 1 81 ? -15.415 3.950 0.625 1.00 98.44 81 ASP A N 1
ATOM 636 C CA . ASP A 1 81 ? -15.593 3.564 2.028 1.00 98.44 81 ASP A CA 1
ATOM 637 C C . ASP A 1 81 ? -14.245 3.496 2.758 1.00 98.44 81 ASP A C 1
ATOM 639 O O . ASP A 1 81 ? -14.107 4.001 3.878 1.00 98.44 81 ASP A O 1
ATOM 643 N N . ALA A 1 82 ? -13.217 2.941 2.106 1.00 98.62 82 ALA A N 1
ATOM 644 C CA . ALA A 1 82 ? -11.860 2.909 2.643 1.00 98.62 82 ALA A CA 1
ATOM 645 C C . ALA A 1 82 ? -11.322 4.323 2.910 1.00 98.62 82 ALA A C 1
ATOM 647 O O . ALA A 1 82 ? -10.845 4.605 4.013 1.00 98.62 82 ALA A O 1
ATOM 648 N N . LEU A 1 83 ? -11.449 5.236 1.939 1.00 98.75 83 LEU A N 1
ATOM 649 C CA . LEU A 1 83 ? -11.044 6.639 2.083 1.00 98.75 83 LEU A CA 1
ATOM 650 C C . LEU A 1 83 ? -11.805 7.335 3.212 1.00 98.75 83 LEU A C 1
ATOM 652 O O . LEU A 1 83 ? -11.195 8.065 3.995 1.00 98.75 83 LEU A O 1
ATOM 656 N N . SER A 1 84 ? -13.112 7.100 3.339 1.00 98.69 84 SER A N 1
ATOM 657 C CA . SER A 1 84 ? -13.922 7.645 4.433 1.00 98.69 84 SER A CA 1
ATOM 658 C C . SER A 1 84 ? -13.373 7.227 5.802 1.00 98.69 84 SER A C 1
ATOM 660 O O . SER A 1 84 ? -13.146 8.072 6.675 1.00 98.69 84 SER A O 1
ATOM 662 N N . MET A 1 85 ? -13.069 5.938 5.982 1.00 98.62 85 MET A N 1
ATOM 663 C CA . MET A 1 85 ? -12.519 5.423 7.240 1.00 98.62 85 MET A CA 1
ATOM 664 C C . MET A 1 85 ? -11.094 5.920 7.508 1.00 98.62 85 MET A C 1
ATOM 666 O O . MET A 1 85 ? -10.794 6.370 8.618 1.00 98.62 85 MET A O 1
ATOM 670 N N . TYR A 1 86 ? -10.220 5.925 6.499 1.00 98.69 86 TYR A N 1
ATOM 671 C CA . TYR A 1 86 ? -8.868 6.459 6.652 1.00 98.69 86 TYR A CA 1
ATOM 672 C C . TYR A 1 86 ? -8.865 7.954 6.980 1.00 98.69 86 TYR A C 1
ATOM 674 O O . TYR A 1 86 ? -8.089 8.372 7.835 1.00 98.69 86 TYR A O 1
ATOM 682 N N . ASN A 1 87 ? -9.757 8.755 6.394 1.00 98.50 87 ASN A N 1
ATOM 683 C CA . ASN A 1 87 ? -9.872 10.179 6.719 1.00 98.50 87 ASN A CA 1
ATOM 684 C C . ASN A 1 87 ? -10.374 10.416 8.152 1.00 98.50 87 ASN A C 1
ATOM 686 O O . ASN A 1 87 ? -9.865 11.307 8.834 1.00 98.50 87 ASN A O 1
ATOM 690 N N . LYS A 1 88 ? -11.308 9.595 8.656 1.00 98.06 88 LYS A N 1
ATOM 691 C CA . LYS A 1 88 ? -11.705 9.627 10.078 1.00 98.06 88 LYS A CA 1
ATOM 692 C C . LYS A 1 88 ? -10.521 9.316 10.998 1.00 98.06 88 LYS A C 1
ATOM 694 O O . LYS A 1 88 ? -10.283 10.049 11.957 1.00 98.06 88 LYS A O 1
ATOM 699 N N . SER A 1 89 ? -9.746 8.278 10.675 1.00 97.94 89 SER A N 1
ATOM 700 C CA . SER A 1 89 ? -8.515 7.933 11.400 1.00 97.94 89 SER A CA 1
ATOM 701 C C . SER A 1 89 ? -7.487 9.067 11.365 1.00 97.94 89 SER A C 1
ATOM 703 O O . SER A 1 89 ? -6.924 9.438 12.397 1.00 97.94 89 SER A O 1
ATOM 705 N N . LEU A 1 90 ? -7.269 9.655 10.186 1.00 97.75 90 LEU A N 1
ATOM 706 C CA . LEU A 1 90 ? -6.324 10.744 9.973 1.00 97.75 90 LEU A CA 1
ATOM 707 C C . LEU A 1 90 ? -6.696 11.969 10.808 1.00 97.75 90 LEU A C 1
ATOM 709 O O . LEU A 1 90 ? -5.833 12.506 11.496 1.00 97.75 90 LEU A O 1
ATOM 713 N N . LYS A 1 91 ? -7.975 12.367 10.805 1.00 97.75 91 LYS A N 1
ATOM 714 C CA . LYS A 1 91 ? -8.477 13.498 11.594 1.00 97.75 91 LYS A CA 1
ATOM 715 C C . LYS A 1 91 ? -8.181 13.320 13.083 1.00 97.75 91 LYS A C 1
ATOM 717 O O . LYS A 1 91 ? -7.614 14.219 13.695 1.00 97.75 91 LYS A O 1
ATOM 722 N N . ILE A 1 92 ? -8.506 12.153 13.644 1.00 97.00 92 ILE A N 1
ATOM 723 C CA . ILE A 1 92 ? -8.244 11.853 15.060 1.00 97.00 92 ILE A CA 1
ATOM 724 C C . ILE A 1 92 ? -6.740 11.900 15.347 1.00 97.00 92 ILE A C 1
ATOM 726 O O . ILE A 1 92 ? -6.310 12.566 16.286 1.00 97.00 92 ILE A O 1
ATOM 730 N N . ASN A 1 93 ? -5.925 11.230 14.527 1.00 96.69 93 ASN A N 1
ATOM 731 C CA . ASN A 1 93 ? -4.478 11.191 14.736 1.00 96.69 93 ASN A CA 1
ATOM 732 C C . ASN A 1 93 ? -3.833 12.584 14.639 1.00 96.69 93 ASN A C 1
ATOM 734 O O . ASN A 1 93 ? -2.963 12.879 15.450 1.00 96.69 93 ASN A O 1
ATOM 738 N N . LEU A 1 94 ? -4.267 13.442 13.709 1.00 96.06 94 LEU A N 1
ATOM 739 C CA . LEU A 1 94 ? -3.788 14.827 13.607 1.00 96.06 94 LEU A CA 1
ATOM 740 C C . L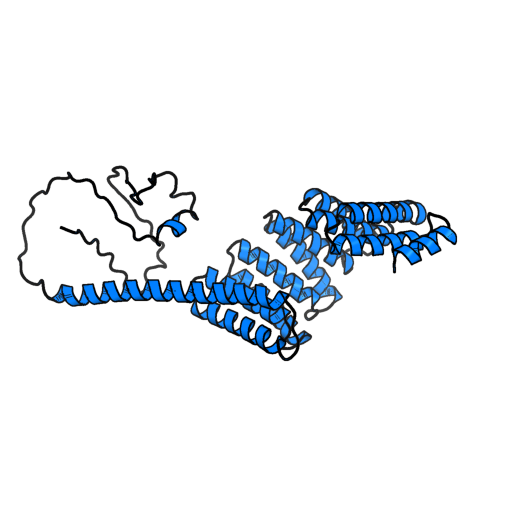EU A 1 94 ? -4.113 15.621 14.875 1.00 96.06 94 LEU A C 1
ATOM 742 O O . LEU A 1 94 ? -3.234 16.267 15.437 1.00 96.06 94 LEU A O 1
ATOM 746 N N . THR A 1 95 ? -5.350 15.522 15.370 1.00 95.38 95 THR A N 1
ATOM 747 C CA . THR A 1 95 ? -5.767 16.220 16.593 1.00 95.38 95 THR A CA 1
ATOM 748 C C . THR A 1 95 ? -5.016 15.735 17.835 1.00 95.38 95 THR A C 1
ATOM 750 O O . THR A 1 95 ? -4.692 16.546 18.694 1.00 95.38 95 THR A O 1
ATOM 753 N N . GLN A 1 96 ? -4.747 14.432 17.953 1.00 95.00 96 GLN A N 1
ATOM 754 C CA . GLN A 1 96 ? -4.171 13.854 19.175 1.00 95.00 96 GLN A CA 1
ATOM 755 C C . GLN A 1 96 ? -2.642 13.822 19.201 1.00 95.00 96 GLN A C 1
ATOM 757 O O . GLN A 1 96 ? -2.052 13.869 20.275 1.00 95.00 96 GLN A O 1
ATOM 762 N N . LEU A 1 97 ? -1.999 13.664 18.043 1.00 93.62 97 LEU A N 1
ATOM 763 C CA . LEU A 1 97 ? -0.571 13.338 17.959 1.00 93.62 97 LEU A CA 1
ATOM 764 C C . LEU A 1 97 ? 0.250 14.428 17.257 1.00 93.62 97 LEU A C 1
ATOM 766 O O . LEU A 1 97 ? 1.479 14.366 17.284 1.00 93.62 97 LEU A O 1
ATOM 770 N N . GLY A 1 98 ? -0.414 15.408 16.634 1.00 91.81 98 GLY A N 1
ATOM 771 C CA . GLY A 1 98 ? 0.222 16.434 15.809 1.00 91.81 98 GLY A CA 1
ATOM 772 C C . GLY A 1 98 ? 0.778 15.885 14.493 1.00 91.81 98 GLY A C 1
ATOM 773 O O . GLY A 1 98 ? 0.927 14.682 14.311 1.00 91.81 98 GLY A O 1
ATOM 774 N N . ASP A 1 99 ? 1.118 16.772 13.562 1.00 91.62 99 ASP A N 1
ATOM 775 C CA . ASP A 1 99 ? 1.277 16.442 12.135 1.00 91.62 99 ASP A CA 1
ATOM 776 C C . ASP A 1 99 ? 2.420 15.474 11.782 1.00 91.62 99 ASP A C 1
ATOM 778 O O . ASP A 1 99 ? 2.405 14.862 10.713 1.00 91.62 99 ASP A O 1
ATOM 782 N N . ASN A 1 100 ? 3.402 15.307 12.671 1.00 93.12 100 ASN A N 1
ATOM 783 C CA . ASN A 1 100 ? 4.633 14.560 12.399 1.00 93.12 100 ASN A CA 1
ATOM 784 C C . ASN A 1 100 ? 4.664 13.153 13.013 1.00 93.12 100 ASN A C 1
ATOM 786 O O . ASN A 1 100 ? 5.708 12.508 13.007 1.00 93.12 100 ASN A O 1
ATOM 790 N N . HIS A 1 101 ? 3.551 12.638 13.537 1.00 94.38 101 HIS A N 1
ATOM 791 C CA . HIS A 1 101 ? 3.548 11.317 14.165 1.00 94.38 101 HIS A CA 1
ATOM 792 C C . HIS A 1 101 ? 3.586 10.160 13.130 1.00 94.38 101 HIS A C 1
ATOM 794 O O . HIS A 1 101 ? 2.831 10.185 12.152 1.00 94.38 101 HIS A O 1
ATOM 800 N N . PRO A 1 102 ? 4.345 9.061 13.347 1.00 93.50 102 PRO A N 1
ATOM 801 C CA . PRO A 1 102 ? 4.429 7.927 12.405 1.00 93.50 102 PRO A CA 1
ATOM 802 C C . PRO A 1 102 ? 3.086 7.276 12.006 1.00 93.50 102 PRO A C 1
ATOM 804 O O . PRO A 1 102 ? 2.931 6.749 10.899 1.00 93.50 102 PRO A O 1
ATOM 807 N N . ARG A 1 103 ? 2.072 7.333 12.881 1.00 93.69 103 ARG A N 1
ATOM 808 C CA . ARG A 1 103 ? 0.699 6.864 12.570 1.00 93.69 103 ARG A CA 1
ATOM 809 C C . ARG A 1 103 ? 0.019 7.683 11.468 1.00 93.69 103 ARG A C 1
ATOM 811 O O . ARG A 1 103 ? -0.738 7.125 10.673 1.00 93.69 103 ARG A O 1
ATOM 818 N N . ILE A 1 104 ? 0.309 8.980 11.385 1.00 96.94 104 ILE A N 1
ATOM 819 C CA . ILE A 1 104 ? -0.199 9.850 10.317 1.00 96.94 104 ILE A CA 1
ATOM 820 C C . ILE A 1 104 ? 0.454 9.467 8.996 1.00 96.94 104 ILE A C 1
ATOM 822 O O . ILE A 1 104 ? -0.248 9.286 8.006 1.00 96.94 104 ILE A O 1
ATOM 826 N N . ALA A 1 105 ? 1.768 9.221 8.998 1.00 97.31 105 ALA A N 1
ATOM 827 C CA . ALA A 1 105 ? 2.469 8.723 7.818 1.00 97.31 105 ALA A CA 1
ATOM 828 C C . ALA A 1 105 ? 1.870 7.405 7.308 1.00 97.31 105 ALA A C 1
ATOM 830 O O . ALA A 1 105 ? 1.606 7.256 6.120 1.00 97.31 105 ALA A O 1
ATOM 831 N N . THR A 1 106 ? 1.588 6.469 8.217 1.00 96.50 106 THR A N 1
ATOM 832 C CA . THR A 1 106 ? 0.936 5.194 7.872 1.00 96.50 106 THR A CA 1
ATOM 833 C C . THR A 1 106 ? -0.431 5.424 7.224 1.00 96.50 106 THR A C 1
ATOM 835 O O . THR A 1 106 ? -0.733 4.839 6.188 1.00 96.50 106 THR A O 1
ATOM 838 N N . THR A 1 107 ? -1.237 6.326 7.787 1.00 97.88 107 THR A N 1
ATOM 839 C CA . THR A 1 107 ? -2.568 6.642 7.251 1.00 97.88 107 THR A CA 1
ATOM 840 C C . THR A 1 107 ? -2.481 7.305 5.874 1.00 97.88 107 THR A C 1
ATOM 842 O O . THR A 1 107 ? -3.197 6.897 4.964 1.00 97.88 107 THR A O 1
ATOM 845 N N . TYR A 1 108 ? -1.551 8.245 5.667 1.00 98.62 108 TYR A N 1
ATOM 846 C CA . TYR A 1 108 ? -1.282 8.809 4.341 1.00 98.62 108 TYR A CA 1
ATOM 847 C C . TYR A 1 108 ? -0.847 7.742 3.332 1.00 98.62 108 TYR A C 1
ATOM 849 O O . TYR A 1 108 ? -1.352 7.725 2.214 1.00 98.62 108 TYR A O 1
ATOM 857 N N . GLY A 1 109 ? 0.033 6.815 3.719 1.00 98.38 109 GLY A N 1
ATOM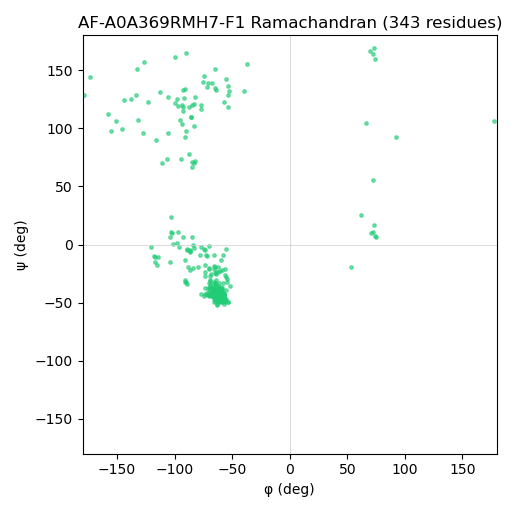 858 C CA . GLY A 1 109 ? 0.430 5.700 2.856 1.00 98.38 109 GLY A CA 1
ATOM 859 C C . GLY A 1 109 ? -0.754 4.821 2.436 1.00 98.38 109 GLY A C 1
ATOM 860 O O . GLY A 1 109 ? -0.853 4.437 1.271 1.00 98.38 109 GLY A O 1
ATOM 861 N N . ASN A 1 110 ? -1.687 4.558 3.352 1.00 98.38 110 ASN A N 1
ATOM 862 C CA . ASN A 1 110 ? -2.890 3.778 3.059 1.00 98.38 110 ASN A CA 1
ATOM 863 C C . ASN A 1 110 ? -3.839 4.515 2.103 1.00 98.38 110 ASN A C 1
ATOM 865 O O . ASN A 1 110 ? -4.295 3.922 1.127 1.00 98.38 110 ASN A O 1
ATOM 869 N N . ILE A 1 111 ? -4.067 5.815 2.317 1.00 98.81 111 ILE A N 1
ATOM 870 C CA . ILE A 1 111 ? -4.850 6.661 1.399 1.00 98.81 111 ILE A CA 1
ATOM 871 C C . ILE A 1 111 ? -4.193 6.691 0.010 1.00 98.81 111 ILE A C 1
ATOM 873 O O . ILE A 1 111 ? -4.871 6.489 -0.996 1.00 98.81 111 ILE A O 1
ATOM 877 N N . GLY A 1 112 ? -2.869 6.866 -0.057 1.00 98.56 112 GLY A N 1
ATOM 878 C CA . GLY A 1 112 ? -2.121 6.835 -1.317 1.00 98.56 112 GLY A CA 1
ATOM 879 C C . GLY A 1 112 ? -2.266 5.506 -2.061 1.00 98.56 112 GLY A C 1
ATOM 880 O O . GLY A 1 112 ? -2.431 5.493 -3.279 1.00 98.56 112 GLY A O 1
ATOM 881 N N . SER A 1 113 ? -2.299 4.386 -1.332 1.00 98.31 113 SER A N 1
ATOM 882 C CA . SER A 1 113 ? -2.550 3.063 -1.915 1.00 98.31 113 SER A CA 1
ATOM 883 C C . SER A 1 113 ? -3.939 2.946 -2.533 1.00 98.31 113 SER A C 1
ATOM 885 O O . SER A 1 113 ? -4.064 2.396 -3.629 1.00 98.31 113 SER A O 1
ATOM 887 N N . VAL A 1 114 ? -4.966 3.494 -1.878 1.00 98.62 114 VAL A N 1
ATOM 888 C CA . VAL A 1 114 ? -6.325 3.520 -2.434 1.00 98.62 114 VAL A CA 1
ATOM 889 C C . VAL A 1 114 ? -6.367 4.347 -3.719 1.00 98.62 114 VAL A C 1
ATOM 891 O O . VAL A 1 114 ? -6.847 3.853 -4.738 1.00 98.62 114 VAL A O 1
ATOM 894 N N . TYR A 1 115 ? -5.792 5.552 -3.719 1.00 98.69 115 TYR A N 1
ATOM 895 C CA . TYR A 1 115 ? -5.747 6.388 -4.921 1.00 98.69 115 TYR A CA 1
ATOM 896 C C . TYR A 1 115 ? -4.984 5.737 -6.077 1.00 98.69 115 TYR A C 1
ATOM 898 O O . TYR A 1 115 ? -5.453 5.773 -7.213 1.00 98.69 115 TYR A O 1
ATOM 906 N N . ASN A 1 116 ? -3.870 5.054 -5.797 1.00 97.06 116 ASN A N 1
ATOM 907 C CA . ASN A 1 116 ? -3.136 4.304 -6.816 1.00 97.06 116 ASN A CA 1
ATOM 908 C C . ASN A 1 116 ? -3.991 3.180 -7.433 1.00 97.06 116 ASN A C 1
ATOM 910 O O . ASN A 1 116 ? -3.936 2.950 -8.639 1.00 97.06 116 ASN A O 1
ATOM 914 N N . ARG A 1 117 ? -4.804 2.479 -6.629 1.00 95.81 117 ARG A N 1
ATOM 915 C CA . ARG A 1 117 ? -5.733 1.452 -7.135 1.00 95.81 117 ARG A CA 1
ATOM 916 C C . ARG A 1 117 ? -6.885 2.042 -7.950 1.00 95.81 117 ARG A C 1
ATOM 918 O O . ARG A 1 117 ? -7.324 1.400 -8.894 1.00 95.81 117 ARG A O 1
ATOM 925 N N . GLN A 1 118 ? -7.318 3.262 -7.636 1.00 96.00 118 GLN A N 1
ATOM 926 C CA . GLN A 1 118 ? -8.301 4.012 -8.427 1.00 96.00 118 GLN A CA 1
ATOM 927 C C . GLN A 1 118 ? -7.716 4.648 -9.706 1.00 96.00 118 GLN A C 1
ATOM 929 O O . GLN A 1 118 ? -8.452 5.307 -10.434 1.00 96.00 118 GLN A O 1
ATOM 934 N N . GLY A 1 119 ? -6.408 4.524 -9.971 1.00 94.94 119 GLY A N 1
ATOM 935 C CA . GLY A 1 119 ? -5.748 5.203 -11.095 1.00 94.94 119 GLY A CA 1
ATOM 936 C C . GLY A 1 119 ? -5.546 6.713 -10.895 1.00 94.94 119 GLY A C 1
ATOM 937 O O . GLY A 1 119 ? -5.102 7.407 -11.806 1.00 94.94 119 GLY A O 1
ATOM 938 N N . LYS A 1 120 ? -5.832 7.242 -9.698 1.00 97.94 120 LYS A N 1
ATOM 939 C CA . LYS A 1 120 ? -5.633 8.653 -9.331 1.00 97.94 120 LYS A CA 1
ATOM 940 C C . LYS A 1 120 ? -4.184 8.881 -8.906 1.00 97.94 120 LYS A C 1
ATOM 942 O O . LYS A 1 120 ? -3.865 9.033 -7.727 1.00 97.94 120 LYS A O 1
ATOM 947 N N . TYR A 1 121 ? -3.282 8.820 -9.878 1.00 98.06 121 TYR A N 1
ATOM 948 C CA . TYR A 1 121 ? -1.844 8.759 -9.622 1.00 98.06 121 TYR A CA 1
ATOM 949 C C . TYR A 1 121 ? -1.276 10.014 -8.948 1.00 98.06 121 TYR A C 1
ATOM 951 O O . TYR A 1 121 ? -0.466 9.885 -8.033 1.00 98.06 121 TYR A O 1
ATOM 959 N N . ASP A 1 122 ? -1.735 11.211 -9.313 1.00 98.44 122 ASP A N 1
ATOM 960 C CA . ASP A 1 122 ? -1.227 12.449 -8.706 1.00 98.44 122 ASP A CA 1
ATOM 961 C C . ASP A 1 122 ? -1.665 12.591 -7.237 1.00 98.44 122 ASP A C 1
ATOM 963 O O . ASP A 1 122 ? -0.864 12.965 -6.373 1.00 98.44 122 ASP A O 1
ATOM 967 N N . ASP A 1 123 ? -2.896 12.181 -6.915 1.00 98.50 123 ASP A N 1
ATOM 968 C CA . ASP A 1 123 ? -3.377 12.102 -5.533 1.00 98.50 123 ASP A CA 1
ATOM 969 C C . ASP A 1 123 ? -2.583 11.064 -4.726 1.00 98.50 123 ASP A C 1
ATOM 971 O O . ASP A 1 123 ? -2.197 11.315 -3.579 1.00 98.50 123 ASP A O 1
ATOM 975 N N . ALA A 1 124 ? -2.275 9.913 -5.333 1.00 98.62 124 ALA A N 1
ATOM 976 C CA . ALA A 1 124 ? -1.447 8.885 -4.713 1.00 98.62 124 ALA A CA 1
ATOM 977 C C . ALA A 1 124 ? -0.040 9.408 -4.388 1.00 98.62 124 ALA A C 1
ATOM 979 O O . ALA A 1 124 ? 0.419 9.268 -3.251 1.00 98.62 124 ALA A O 1
ATOM 980 N N . LEU A 1 125 ? 0.623 10.063 -5.349 1.00 98.75 125 LEU A N 1
ATOM 981 C CA . LEU A 1 125 ? 1.938 10.683 -5.159 1.00 98.75 125 LEU A CA 1
ATOM 982 C C . LEU A 1 125 ? 1.900 11.748 -4.063 1.00 98.75 125 LEU A C 1
ATOM 984 O O . LEU A 1 125 ? 2.791 11.780 -3.214 1.00 98.75 125 LEU A O 1
ATOM 988 N N . SER A 1 126 ? 0.867 12.593 -4.032 1.00 98.75 126 SER A N 1
ATOM 989 C CA . SER A 1 126 ? 0.687 13.602 -2.983 1.00 98.75 126 SER A CA 1
ATOM 990 C C . SER A 1 126 ? 0.648 12.965 -1.589 1.00 98.75 126 SER A C 1
ATOM 992 O O . SER A 1 126 ? 1.379 13.380 -0.683 1.00 98.75 126 SER A O 1
ATOM 994 N N . MET A 1 127 ? -0.138 11.899 -1.414 1.00 98.75 127 MET A N 1
ATOM 995 C CA . MET A 1 127 ? -0.246 11.200 -0.131 1.00 98.75 127 MET A CA 1
ATOM 996 C C . MET A 1 127 ? 1.035 10.446 0.242 1.00 98.75 127 MET A C 1
ATOM 998 O O . MET A 1 127 ? 1.496 10.539 1.383 1.00 98.75 127 MET A O 1
ATOM 1002 N N . TYR A 1 128 ? 1.664 9.745 -0.703 1.00 98.75 128 TYR A N 1
ATOM 1003 C CA . TYR A 1 128 ? 2.925 9.055 -0.437 1.00 98.75 128 TYR A CA 1
ATOM 1004 C C . TYR A 1 128 ? 4.057 10.020 -0.086 1.00 98.75 128 TYR A C 1
ATOM 1006 O O . TYR A 1 128 ? 4.805 9.740 0.847 1.00 98.75 128 TYR A O 1
ATOM 1014 N N . ASN A 1 129 ? 4.147 11.181 -0.739 1.00 98.62 129 ASN A N 1
ATOM 1015 C CA . ASN A 1 129 ? 5.140 12.202 -0.400 1.00 98.62 129 ASN A CA 1
ATOM 1016 C C . ASN A 1 129 ? 4.909 12.796 0.998 1.00 98.62 129 ASN A C 1
ATOM 1018 O O . ASN A 1 129 ? 5.871 12.989 1.745 1.00 98.62 129 ASN A O 1
ATOM 1022 N N . LYS A 1 130 ? 3.651 13.012 1.412 1.00 98.44 130 LYS A N 1
ATOM 1023 C CA . LYS A 1 130 ? 3.332 13.395 2.801 1.00 98.44 130 LYS A CA 1
ATOM 1024 C C . LYS A 1 130 ? 3.781 12.324 3.798 1.00 98.44 130 LYS A C 1
ATOM 1026 O O . LYS A 1 130 ? 4.425 12.650 4.794 1.00 98.44 130 LYS A O 1
ATOM 1031 N N . SER A 1 131 ? 3.505 11.047 3.515 1.00 98.38 131 SER A N 1
ATOM 1032 C CA . SER A 1 131 ? 4.003 9.932 4.334 1.00 98.38 131 SER A CA 1
ATOM 1033 C C . SER A 1 131 ? 5.531 9.897 4.384 1.00 98.38 131 SER A C 1
ATOM 1035 O O . SER A 1 131 ? 6.098 9.655 5.448 1.00 98.38 131 SER A O 1
ATOM 1037 N N . LEU A 1 132 ? 6.194 10.071 3.241 1.00 98.19 132 LEU A N 1
ATOM 1038 C CA . LEU A 1 132 ? 7.645 9.997 3.117 1.00 98.19 132 LEU A CA 1
ATOM 1039 C C . LEU A 1 132 ? 8.314 11.092 3.946 1.00 98.19 132 LEU A C 1
ATOM 1041 O O . LEU A 1 132 ? 9.203 10.788 4.735 1.00 98.19 132 LEU A O 1
ATOM 1045 N N . LYS A 1 133 ? 7.829 12.334 3.835 1.00 98.19 133 LYS A N 1
ATOM 1046 C CA . LYS A 1 133 ? 8.334 13.478 4.603 1.00 98.19 133 LYS A CA 1
ATOM 1047 C C . LYS A 1 133 ? 8.326 13.197 6.105 1.00 98.19 133 LYS A C 1
ATOM 1049 O O . LYS A 1 133 ? 9.347 13.369 6.760 1.00 98.19 133 LYS A O 1
ATOM 1054 N N . ILE A 1 134 ? 7.203 12.709 6.636 1.00 97.94 134 ILE A N 1
ATOM 1055 C CA . ILE A 1 134 ? 7.087 12.389 8.064 1.00 97.94 134 ILE A CA 1
ATOM 1056 C C . ILE A 1 134 ? 8.058 11.267 8.452 1.00 97.94 134 ILE A C 1
ATOM 1058 O O . ILE A 1 134 ? 8.760 11.383 9.453 1.00 97.94 134 ILE A O 1
ATOM 1062 N N . LYS A 1 135 ? 8.129 10.185 7.664 1.00 97.50 135 LYS A N 1
ATOM 1063 C CA . LYS A 1 135 ? 9.024 9.054 7.961 1.00 97.50 135 LYS A CA 1
ATOM 1064 C C . LYS A 1 135 ? 10.495 9.466 7.962 1.00 97.50 135 LYS A C 1
ATOM 1066 O O . LYS A 1 135 ? 11.198 9.074 8.884 1.00 97.50 135 LYS A O 1
ATOM 1071 N N . LEU A 1 136 ? 10.932 10.275 6.995 1.00 96.44 136 LEU A N 1
ATOM 1072 C CA . LEU A 1 136 ? 12.300 10.805 6.944 1.00 96.44 136 LEU A CA 1
ATOM 1073 C C . LEU A 1 136 ? 12.621 11.613 8.206 1.00 96.44 136 LEU A C 1
ATOM 1075 O O . LEU A 1 136 ? 13.634 11.373 8.853 1.00 96.44 136 LEU A O 1
ATOM 1079 N N . THR A 1 137 ? 11.718 12.510 8.614 1.00 96.00 137 THR A N 1
ATOM 1080 C CA . THR A 1 137 ? 11.911 13.321 9.825 1.00 96.00 137 THR A CA 1
ATOM 1081 C C . THR A 1 137 ? 11.952 12.486 11.108 1.00 96.00 137 THR A C 1
ATOM 1083 O O . THR A 1 137 ? 12.703 12.820 12.016 1.00 96.00 137 THR A O 1
ATOM 1086 N N . GLN A 1 138 ? 11.142 11.429 11.215 1.00 95.50 138 GLN A N 1
ATOM 1087 C CA . GLN A 1 138 ? 10.995 10.670 12.465 1.00 95.50 138 GLN A CA 1
ATOM 1088 C C . GLN A 1 138 ? 11.953 9.485 12.602 1.00 95.50 138 GLN A C 1
ATOM 1090 O O . GLN A 1 138 ? 12.278 9.097 13.720 1.00 95.50 138 GLN A O 1
ATOM 1095 N N . LEU A 1 139 ? 12.345 8.865 11.490 1.00 93.06 139 LEU A N 1
ATOM 1096 C CA . LEU A 1 139 ? 13.040 7.575 11.488 1.00 93.06 139 LEU A CA 1
ATOM 1097 C C . LEU A 1 139 ? 14.457 7.662 10.903 1.00 93.06 139 LEU A C 1
ATOM 1099 O O . LEU A 1 139 ? 15.215 6.701 11.023 1.00 93.06 139 LEU A O 1
ATOM 1103 N N . GLY A 1 140 ? 14.812 8.792 10.283 1.00 91.12 140 GLY A N 1
ATOM 1104 C CA . GLY A 1 140 ? 16.051 8.951 9.522 1.00 91.12 140 GLY A CA 1
ATOM 1105 C C . GLY A 1 140 ? 16.016 8.217 8.180 1.00 91.12 140 GLY A C 1
ATOM 1106 O O . GLY A 1 140 ? 15.128 7.411 7.918 1.00 91.12 140 GLY A O 1
ATOM 1107 N N . ASP A 1 141 ? 16.992 8.484 7.317 1.00 90.44 141 ASP A N 1
ATOM 1108 C CA . ASP A 1 141 ? 16.900 8.168 5.882 1.00 90.44 141 ASP A CA 1
ATOM 1109 C C . ASP A 1 141 ? 16.943 6.670 5.530 1.00 90.44 141 ASP A C 1
ATOM 1111 O O . ASP A 1 141 ? 16.460 6.273 4.470 1.00 90.44 141 ASP A O 1
ATOM 1115 N N . ASN A 1 142 ? 17.466 5.829 6.427 1.00 91.38 142 ASN A N 1
ATOM 1116 C CA . ASN A 1 142 ? 17.735 4.409 6.165 1.00 91.38 142 ASN A CA 1
ATOM 1117 C C . ASN A 1 142 ? 16.705 3.444 6.771 1.00 91.38 142 ASN A C 1
ATOM 1119 O O . ASN A 1 142 ? 16.922 2.235 6.777 1.00 91.38 142 ASN A O 1
ATOM 1123 N N . HIS A 1 143 ? 15.581 3.935 7.294 1.00 92.19 143 HIS A N 1
ATOM 1124 C CA . HIS A 1 143 ? 14.585 3.055 7.903 1.00 92.19 143 HIS A CA 1
ATOM 1125 C C . HIS A 1 143 ? 13.827 2.219 6.840 1.00 92.19 143 HIS A C 1
ATOM 1127 O O . HIS A 1 143 ? 13.333 2.790 5.864 1.00 92.19 143 HIS A O 1
ATOM 1133 N N . PRO A 1 144 ? 13.600 0.899 7.026 1.00 90.00 144 PRO A N 1
ATOM 1134 C CA . PRO A 1 144 ? 12.941 0.039 6.023 1.00 90.00 144 PRO A CA 1
ATOM 1135 C C . PRO A 1 144 ? 11.565 0.532 5.534 1.00 90.00 144 PRO A C 1
ATOM 1137 O O . PRO A 1 144 ? 11.187 0.376 4.375 1.00 90.00 144 PRO A O 1
ATOM 1140 N N . SER A 1 145 ? 10.796 1.197 6.401 1.00 92.44 145 SER A N 1
ATOM 1141 C CA . SER A 1 145 ? 9.488 1.766 6.030 1.00 92.44 145 SER A CA 1
ATOM 1142 C C . SER A 1 145 ? 9.563 2.912 5.002 1.00 92.44 145 SER A C 1
ATOM 1144 O O . SER A 1 145 ? 8.543 3.231 4.372 1.00 92.44 145 SER A O 1
ATOM 1146 N N . ILE A 1 146 ? 10.736 3.536 4.836 1.00 96.44 146 ILE A N 1
ATOM 1147 C CA . ILE A 1 146 ? 11.024 4.540 3.805 1.00 96.44 146 ILE A CA 1
ATOM 1148 C C . ILE A 1 146 ? 11.251 3.851 2.465 1.00 96.44 146 ILE A C 1
ATOM 1150 O O . ILE A 1 146 ? 10.650 4.283 1.482 1.00 96.44 146 ILE A O 1
ATOM 1154 N N . ALA A 1 147 ? 11.991 2.736 2.439 1.00 95.69 147 ALA A N 1
ATOM 1155 C CA . ALA A 1 147 ? 12.167 1.917 1.238 1.00 95.69 147 ALA A CA 1
ATOM 1156 C C . ALA A 1 147 ? 10.811 1.517 0.637 1.00 95.69 147 ALA A C 1
ATOM 1158 O O . ALA A 1 147 ? 10.529 1.822 -0.517 1.00 95.69 147 ALA A O 1
ATOM 1159 N N . ASN A 1 148 ? 9.897 0.997 1.464 1.00 94.88 148 ASN A N 1
ATOM 1160 C CA . ASN A 1 148 ? 8.532 0.667 1.032 1.00 94.88 148 ASN A CA 1
ATOM 1161 C C . ASN A 1 148 ? 7.767 1.874 0.458 1.00 94.88 148 ASN A C 1
ATOM 1163 O O . ASN A 1 148 ? 6.937 1.727 -0.436 1.00 94.88 148 ASN A O 1
ATOM 1167 N N . THR A 1 149 ? 8.024 3.082 0.967 1.00 97.69 149 THR A N 1
ATOM 1168 C CA . THR A 1 149 ? 7.366 4.295 0.458 1.00 97.69 149 THR A CA 1
ATOM 1169 C C . THR A 1 149 ? 7.940 4.694 -0.898 1.00 97.69 149 THR A C 1
ATOM 1171 O O . THR A 1 149 ? 7.167 4.960 -1.813 1.00 97.69 149 THR A O 1
ATOM 1174 N N . TYR A 1 150 ? 9.267 4.664 -1.061 1.00 98.44 150 TYR A N 1
ATOM 1175 C CA . TYR A 1 150 ? 9.908 4.868 -2.361 1.00 98.44 150 TYR A CA 1
ATOM 1176 C C . TYR A 1 150 ? 9.446 3.840 -3.390 1.00 98.44 150 TYR A C 1
ATOM 1178 O O . TYR A 1 150 ? 9.086 4.217 -4.498 1.00 98.44 150 TYR A O 1
ATOM 1186 N N . HIS A 1 151 ? 9.368 2.567 -3.010 1.00 97.31 151 HIS A N 1
ATOM 1187 C CA . HIS A 1 151 ? 8.852 1.510 -3.871 1.00 97.31 151 HIS A CA 1
ATOM 1188 C C . HIS A 1 151 ? 7.434 1.818 -4.379 1.00 97.31 151 HIS A C 1
ATOM 1190 O O . HIS A 1 151 ? 7.170 1.729 -5.577 1.00 97.31 151 HIS A O 1
ATOM 1196 N N . ASN A 1 152 ? 6.528 2.239 -3.492 1.00 97.81 152 ASN A N 1
ATOM 1197 C CA . ASN A 1 152 ? 5.161 2.596 -3.876 1.00 97.81 152 ASN A CA 1
ATOM 1198 C C . ASN A 1 152 ? 5.104 3.820 -4.802 1.00 97.81 152 ASN A C 1
ATOM 1200 O O . ASN A 1 152 ? 4.324 3.824 -5.750 1.00 97.81 152 ASN A O 1
ATOM 1204 N N . ILE A 1 153 ? 5.936 4.838 -4.561 1.00 98.75 153 ILE A N 1
ATOM 1205 C CA . ILE A 1 153 ? 6.057 6.002 -5.454 1.00 98.75 153 ILE A CA 1
ATOM 1206 C C . ILE A 1 153 ? 6.586 5.559 -6.827 1.00 98.75 153 ILE A C 1
ATOM 1208 O O . ILE A 1 153 ? 6.028 5.952 -7.849 1.00 98.75 153 ILE A O 1
ATOM 1212 N N . GLY A 1 154 ? 7.606 4.695 -6.858 1.00 98.25 154 GLY A N 1
ATOM 1213 C CA . GLY A 1 154 ? 8.154 4.124 -8.090 1.00 98.25 154 GLY A CA 1
ATOM 1214 C C . GLY A 1 154 ? 7.106 3.361 -8.897 1.00 98.25 154 GLY A C 1
ATOM 1215 O O . GLY A 1 154 ? 6.999 3.562 -10.104 1.00 98.25 154 GLY A O 1
ATOM 1216 N N . LEU A 1 155 ? 6.255 2.579 -8.225 1.00 97.31 155 LEU A N 1
ATOM 1217 C CA . LEU A 1 155 ? 5.140 1.881 -8.868 1.00 97.31 155 LEU A CA 1
ATOM 1218 C C . LEU A 1 155 ? 4.133 2.845 -9.501 1.00 97.31 155 LEU A C 1
ATOM 1220 O O . LEU A 1 155 ? 3.638 2.578 -10.595 1.00 97.31 155 LEU A O 1
ATOM 1224 N N . VAL A 1 156 ? 3.827 3.962 -8.838 1.00 98.38 156 VAL A N 1
ATOM 1225 C CA . VAL A 1 156 ? 2.934 4.981 -9.406 1.00 98.38 156 VAL A CA 1
ATOM 1226 C C . VAL A 1 156 ? 3.562 5.619 -10.648 1.00 98.38 156 VAL A C 1
ATOM 1228 O O . VAL A 1 156 ? 2.889 5.731 -11.670 1.00 98.38 156 VAL A O 1
ATOM 1231 N N . TYR A 1 157 ? 4.852 5.965 -10.610 1.00 98.50 157 TYR A N 1
ATOM 1232 C CA . TYR A 1 157 ? 5.546 6.505 -11.783 1.00 98.50 157 TYR A CA 1
ATOM 1233 C C . TYR A 1 157 ? 5.625 5.512 -12.943 1.00 98.50 157 TYR A C 1
ATOM 1235 O O . TYR A 1 157 ? 5.372 5.898 -14.084 1.00 98.50 157 TYR A O 1
ATOM 1243 N N . TYR A 1 158 ? 5.883 4.232 -12.664 1.00 96.31 158 TYR A N 1
ATOM 1244 C CA . TYR A 1 158 ? 5.857 3.177 -13.677 1.00 96.31 158 TYR A CA 1
ATOM 1245 C C . TYR A 1 158 ? 4.488 3.094 -14.365 1.00 96.31 158 TYR A C 1
ATOM 1247 O O . TYR A 1 158 ? 4.416 3.090 -15.590 1.00 96.31 158 TYR A O 1
ATOM 1255 N N . ARG A 1 159 ? 3.392 3.128 -13.595 1.00 94.19 159 ARG A N 1
ATOM 1256 C CA . ARG A 1 159 ? 2.021 3.134 -14.141 1.00 94.19 159 ARG A CA 1
ATOM 1257 C C . ARG A 1 159 ? 1.685 4.387 -14.955 1.00 94.19 159 ARG A C 1
ATOM 1259 O O . ARG A 1 159 ? 0.810 4.328 -15.810 1.00 94.19 159 ARG A O 1
ATOM 1266 N N . GLN A 1 160 ? 2.367 5.504 -14.701 1.00 94.44 160 GLN A N 1
ATOM 1267 C CA . GLN A 1 160 ? 2.282 6.724 -15.512 1.00 94.44 160 GLN A CA 1
ATOM 1268 C C . GLN A 1 160 ? 3.188 6.688 -16.762 1.00 94.44 160 GLN A C 1
ATOM 1270 O O . GLN A 1 160 ? 3.201 7.660 -17.512 1.00 94.44 160 GLN A O 1
ATOM 1275 N N . GLY A 1 161 ? 3.985 5.631 -16.972 1.00 92.69 161 GLY A N 1
ATOM 1276 C CA . GLY A 1 161 ? 4.998 5.570 -18.034 1.00 92.69 161 GLY A CA 1
ATOM 1277 C C . GLY A 1 161 ? 6.224 6.461 -17.786 1.00 92.69 161 GLY A C 1
ATOM 1278 O O . GLY A 1 161 ? 7.055 6.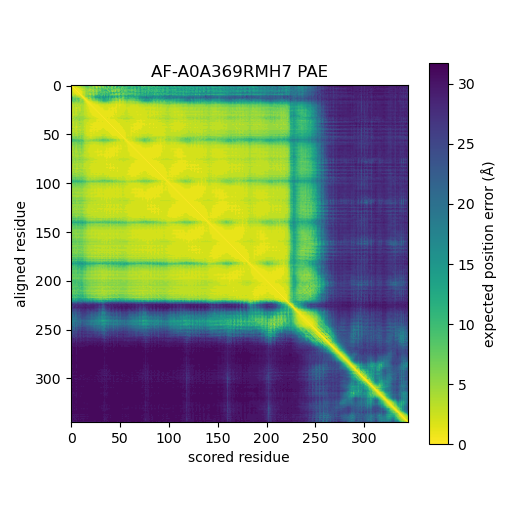642 -18.673 1.00 92.69 161 GLY A O 1
ATOM 1279 N N . LYS A 1 162 ? 6.371 7.027 -16.580 1.00 96.81 162 LYS A N 1
ATOM 1280 C CA . LYS A 1 162 ? 7.511 7.871 -16.186 1.00 96.81 162 LYS A CA 1
ATOM 1281 C C . LYS A 1 162 ? 8.660 6.995 -15.697 1.00 96.81 162 LYS A C 1
ATOM 1283 O O . LYS A 1 162 ? 8.947 6.903 -14.503 1.00 96.81 162 LYS A O 1
ATOM 1288 N N . TYR A 1 163 ? 9.284 6.298 -16.636 1.00 96.50 163 TYR A N 1
ATOM 1289 C CA . TYR A 1 163 ? 10.248 5.244 -16.332 1.00 96.50 163 TYR A CA 1
ATOM 1290 C C . TYR A 1 163 ? 11.500 5.735 -15.593 1.00 96.50 163 TYR A C 1
ATOM 1292 O O . TYR A 1 163 ? 11.925 5.083 -14.643 1.00 96.50 163 TYR A O 1
ATOM 1300 N N . ASP A 1 164 ? 12.046 6.902 -15.936 1.00 97.94 164 ASP A N 1
ATOM 1301 C CA . ASP A 1 164 ? 13.246 7.424 -15.262 1.00 97.94 164 ASP A CA 1
ATOM 1302 C C . ASP A 1 164 ? 12.966 7.805 -13.796 1.00 97.94 164 ASP A C 1
ATOM 1304 O O . ASP A 1 164 ? 13.763 7.509 -12.899 1.00 97.94 164 ASP A O 1
ATOM 1308 N N . ASP A 1 165 ? 11.788 8.375 -13.521 1.00 98.19 165 ASP A N 1
ATOM 1309 C CA . ASP A 1 165 ? 11.339 8.664 -12.156 1.00 98.19 165 ASP A CA 1
ATOM 1310 C C . ASP A 1 165 ? 11.107 7.369 -11.361 1.00 98.19 165 ASP A C 1
ATOM 1312 O O . ASP A 1 165 ? 11.492 7.271 -10.191 1.00 98.19 165 ASP A O 1
ATOM 1316 N N . ALA A 1 166 ? 10.529 6.345 -12.000 1.00 98.19 166 ALA A N 1
ATOM 1317 C CA . ALA A 1 166 ? 10.340 5.030 -11.396 1.00 98.19 166 ALA A CA 1
ATOM 1318 C C . ALA A 1 166 ? 11.681 4.380 -11.020 1.00 98.19 166 ALA A C 1
ATOM 1320 O O . ALA A 1 166 ? 11.851 3.962 -9.872 1.00 98.19 166 ALA A O 1
ATOM 1321 N N . LEU A 1 167 ? 12.657 4.367 -11.939 1.00 98.44 167 LEU A N 1
ATOM 1322 C CA . LEU A 1 167 ? 14.014 3.868 -11.684 1.00 98.44 167 LEU A CA 1
ATOM 1323 C C . LEU A 1 167 ? 14.673 4.615 -10.524 1.00 98.44 167 LEU A C 1
ATOM 1325 O O . LEU A 1 167 ? 15.256 3.985 -9.642 1.00 98.44 167 LEU A O 1
ATOM 1329 N N . SER A 1 168 ? 14.564 5.944 -10.484 1.00 98.56 168 SER A N 1
ATOM 1330 C CA . SER A 1 168 ? 15.113 6.757 -9.393 1.00 98.56 168 SER A CA 1
ATOM 1331 C C . SER A 1 168 ? 14.553 6.332 -8.032 1.00 98.56 168 SER A C 1
ATOM 1333 O O . SER A 1 168 ? 15.305 6.121 -7.076 1.00 98.56 168 SER A O 1
ATOM 1335 N N . MET A 1 169 ? 13.235 6.134 -7.935 1.00 98.56 169 MET A N 1
ATOM 1336 C CA . MET A 1 169 ? 12.594 5.713 -6.688 1.00 98.56 169 MET A CA 1
ATOM 1337 C C . MET A 1 169 ? 12.914 4.261 -6.315 1.00 98.56 169 MET A C 1
ATOM 1339 O O . MET A 1 169 ? 13.227 3.985 -5.154 1.00 98.56 169 MET A O 1
ATOM 1343 N N . TYR A 1 170 ? 12.895 3.331 -7.272 1.00 98.31 170 TYR A N 1
ATOM 1344 C CA . TYR A 1 170 ? 13.247 1.937 -7.002 1.00 98.31 170 TYR A CA 1
ATOM 1345 C C . TYR A 1 170 ? 14.702 1.782 -6.567 1.00 98.31 170 TYR A C 1
ATOM 1347 O O . TYR A 1 170 ? 14.958 1.061 -5.607 1.00 98.31 170 TYR A O 1
ATOM 1355 N N . ASN A 1 171 ? 15.641 2.518 -7.167 1.00 98.12 171 ASN A N 1
ATOM 1356 C CA . ASN A 1 171 ? 17.040 2.509 -6.732 1.00 98.12 171 ASN A CA 1
ATOM 1357 C C . ASN A 1 171 ? 17.213 3.068 -5.309 1.00 98.12 171 ASN A C 1
ATOM 1359 O O . ASN A 1 171 ? 17.970 2.506 -4.519 1.00 98.12 171 ASN A O 1
ATOM 1363 N N . LYS A 1 172 ? 16.470 4.116 -4.923 1.00 97.88 172 LYS A N 1
ATOM 1364 C CA . LYS A 1 172 ? 16.459 4.593 -3.525 1.00 97.88 172 LYS A CA 1
ATOM 1365 C C . LYS A 1 172 ? 15.950 3.522 -2.558 1.00 97.88 172 LYS A C 1
ATOM 1367 O O . LYS A 1 172 ? 16.554 3.314 -1.508 1.00 97.88 172 LYS A O 1
ATOM 1372 N N . SER A 1 173 ? 14.869 2.825 -2.915 1.00 97.25 173 SER A N 1
ATOM 1373 C CA . SER A 1 173 ? 14.355 1.693 -2.132 1.00 97.25 173 SER A CA 1
ATOM 1374 C C . SER A 1 173 ? 15.380 0.560 -2.027 1.00 97.25 173 SER A C 1
ATOM 1376 O O . SER A 1 173 ? 15.594 0.021 -0.943 1.00 97.25 173 SER A O 1
ATOM 1378 N N . LEU A 1 174 ? 16.020 0.212 -3.146 1.00 96.31 174 LEU A N 1
ATOM 1379 C CA . LEU A 1 174 ? 17.021 -0.844 -3.237 1.00 96.31 174 LEU A CA 1
ATOM 1380 C C . LEU A 1 174 ? 18.210 -0.561 -2.317 1.00 96.31 174 LEU A C 1
ATOM 1382 O O . LEU A 1 174 ? 18.572 -1.421 -1.522 1.00 96.31 174 LEU A O 1
ATOM 1386 N N . ASN A 1 175 ? 18.760 0.654 -2.359 1.00 96.75 175 ASN A N 1
ATOM 1387 C CA . ASN A 1 175 ? 19.910 1.045 -1.540 1.00 96.75 175 ASN A CA 1
ATOM 1388 C C . ASN A 1 175 ? 19.632 0.922 -0.035 1.00 96.75 175 ASN A C 1
ATOM 1390 O O . ASN A 1 175 ? 20.473 0.423 0.717 1.00 96.75 175 ASN A O 1
ATOM 1394 N N . ILE A 1 176 ? 18.440 1.334 0.41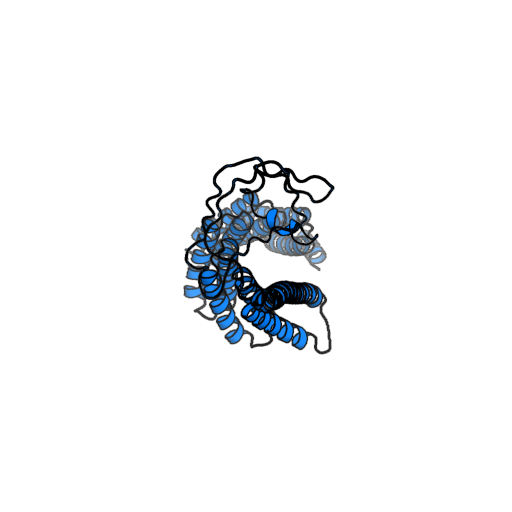0 1.00 95.62 176 ILE A N 1
ATOM 1395 C CA . ILE A 1 176 ? 18.031 1.181 1.812 1.00 95.62 176 ILE A CA 1
ATOM 1396 C C . ILE A 1 176 ? 17.904 -0.305 2.164 1.00 95.62 176 ILE A C 1
ATOM 1398 O O . ILE A 1 176 ? 18.463 -0.743 3.166 1.00 95.62 176 ILE A O 1
ATOM 1402 N N . ASN A 1 177 ? 17.210 -1.093 1.338 1.00 94.25 177 ASN A N 1
ATOM 1403 C CA . ASN A 1 177 ? 17.004 -2.518 1.607 1.00 94.25 177 ASN A CA 1
ATOM 1404 C C . ASN A 1 177 ? 18.318 -3.311 1.621 1.00 94.25 177 ASN A C 1
ATOM 1406 O O . ASN A 1 177 ? 18.494 -4.132 2.515 1.00 94.25 177 ASN A O 1
ATOM 1410 N N . LEU A 1 178 ? 19.254 -3.032 0.709 1.00 93.81 178 LEU A N 1
ATOM 1411 C CA . LEU A 1 178 ? 20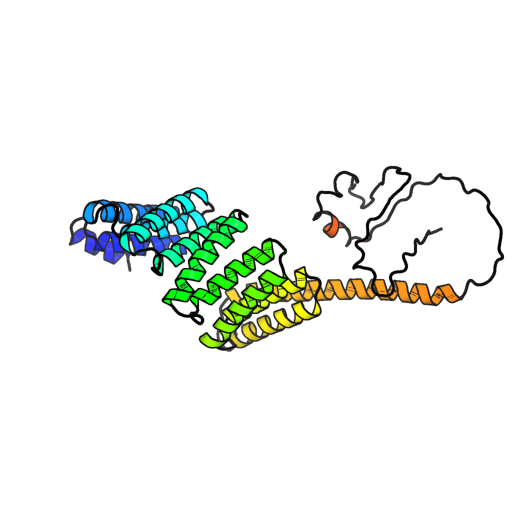.595 -3.630 0.712 1.00 93.81 178 LEU A CA 1
ATOM 1412 C C . LEU A 1 178 ? 21.323 -3.339 2.029 1.00 93.81 178 LEU A C 1
ATOM 1414 O O . LEU A 1 178 ? 21.837 -4.248 2.674 1.00 93.81 178 LEU A O 1
ATOM 1418 N N . THR A 1 179 ? 21.287 -2.081 2.473 1.00 93.56 179 THR A N 1
ATOM 1419 C CA . THR A 1 179 ? 21.943 -1.652 3.717 1.00 93.56 179 THR A CA 1
ATOM 1420 C C . THR A 1 179 ? 21.326 -2.303 4.960 1.00 93.56 179 THR A C 1
ATOM 1422 O O . THR A 1 179 ? 22.042 -2.620 5.905 1.00 93.56 179 THR A O 1
ATOM 1425 N N . GLN A 1 180 ? 20.000 -2.469 4.996 1.00 92.19 180 GLN A N 1
ATOM 1426 C CA . GLN A 1 180 ? 19.281 -2.922 6.195 1.00 92.19 180 GLN A CA 1
ATOM 1427 C C . GLN A 1 180 ? 19.112 -4.442 6.286 1.00 92.19 180 GLN A C 1
ATOM 1429 O O . GLN A 1 180 ? 19.046 -4.980 7.388 1.00 92.19 180 GLN A O 1
ATOM 1434 N N . LEU A 1 181 ? 18.979 -5.124 5.148 1.00 89.06 181 LEU A N 1
ATOM 1435 C CA . LEU A 1 181 ? 18.552 -6.526 5.087 1.00 89.06 181 LEU A CA 1
ATOM 1436 C C . LEU A 1 181 ? 19.629 -7.447 4.500 1.00 89.06 181 LEU A C 1
ATOM 1438 O O . LEU A 1 181 ? 19.536 -8.663 4.664 1.00 89.06 181 LEU A O 1
ATOM 1442 N N . GLY A 1 182 ? 20.648 -6.876 3.849 1.00 88.12 182 GLY A N 1
ATOM 1443 C CA . GLY A 1 182 ? 21.689 -7.614 3.139 1.00 88.12 182 GLY A CA 1
ATOM 1444 C C . GLY A 1 182 ? 21.204 -8.211 1.818 1.00 88.12 182 GLY A C 1
ATOM 1445 O O . GLY A 1 182 ? 20.013 -8.408 1.605 1.00 88.12 182 GLY A O 1
ATOM 1446 N N . ASP A 1 183 ? 22.148 -8.529 0.935 1.00 86.75 183 ASP A N 1
ATOM 1447 C CA . ASP A 1 183 ? 21.934 -8.735 -0.508 1.00 86.75 183 ASP A CA 1
ATOM 1448 C C . ASP A 1 183 ? 20.941 -9.837 -0.908 1.00 86.75 183 ASP A C 1
ATOM 1450 O O . ASP A 1 183 ? 20.390 -9.801 -2.007 1.00 86.75 183 ASP A O 1
ATOM 1454 N N . ASN A 1 184 ? 20.686 -10.806 -0.027 1.00 84.81 184 ASN A N 1
ATOM 1455 C CA . ASN A 1 184 ? 19.863 -11.974 -0.342 1.00 84.81 184 ASN A CA 1
ATOM 1456 C C . ASN A 1 184 ? 18.409 -11.856 0.136 1.00 84.81 184 ASN A C 1
ATOM 1458 O O . ASN A 1 184 ? 17.647 -12.805 -0.021 1.00 84.81 184 ASN A O 1
ATOM 1462 N N . HIS A 1 185 ? 17.996 -10.744 0.745 1.00 85.81 185 HIS A N 1
ATOM 1463 C CA . HIS A 1 185 ? 16.636 -10.631 1.273 1.00 85.81 185 HIS A CA 1
ATOM 1464 C C . HIS A 1 185 ? 15.570 -10.616 0.148 1.00 85.81 185 HIS A C 1
ATOM 1466 O O . HIS A 1 185 ? 15.756 -9.909 -0.844 1.00 85.81 185 HIS A O 1
ATOM 1472 N N . PRO A 1 186 ? 14.411 -11.297 0.294 1.00 84.25 186 PRO A N 1
ATOM 1473 C CA . PRO A 1 186 ? 13.378 -11.368 -0.753 1.00 84.25 186 PRO A CA 1
ATOM 1474 C C . PRO A 1 186 ? 12.917 -10.014 -1.317 1.00 84.25 186 PRO A C 1
ATOM 1476 O O . PRO A 1 186 ? 12.705 -9.872 -2.516 1.00 84.25 186 PRO A O 1
ATOM 1479 N N . SER A 1 187 ? 12.836 -8.974 -0.482 1.00 83.81 187 SER A N 1
ATOM 1480 C CA . SER A 1 187 ? 12.458 -7.620 -0.931 1.00 83.81 187 SER A CA 1
ATOM 1481 C C . SER A 1 187 ? 13.431 -6.996 -1.945 1.00 83.81 187 SER A C 1
ATOM 1483 O O . SER A 1 187 ? 13.045 -6.100 -2.704 1.00 83.81 187 SER A O 1
ATOM 1485 N N . ILE A 1 188 ? 14.688 -7.446 -1.974 1.00 90.75 188 ILE A N 1
ATOM 1486 C CA . ILE A 1 188 ? 15.687 -7.024 -2.961 1.00 90.75 188 ILE A CA 1
ATOM 1487 C C . ILE A 1 188 ? 15.369 -7.662 -4.310 1.00 90.75 188 ILE A C 1
ATOM 1489 O O . ILE A 1 188 ? 15.367 -6.951 -5.314 1.00 90.75 188 ILE A O 1
ATOM 1493 N N . ALA A 1 189 ? 15.007 -8.950 -4.328 1.00 89.31 189 ALA A N 1
ATOM 1494 C CA . ALA A 1 189 ? 14.553 -9.636 -5.536 1.00 89.31 189 ALA A CA 1
ATOM 1495 C C . ALA A 1 189 ? 13.340 -8.920 -6.148 1.00 89.31 189 ALA A C 1
ATOM 1497 O O . ALA A 1 189 ? 13.398 -8.485 -7.296 1.00 89.31 189 ALA A O 1
ATOM 1498 N N . THR A 1 190 ? 12.304 -8.641 -5.348 1.00 88.81 190 THR A N 1
ATOM 1499 C CA . THR A 1 190 ? 11.127 -7.880 -5.803 1.00 88.81 190 THR A CA 1
ATOM 1500 C C . THR A 1 190 ? 11.505 -6.511 -6.384 1.00 88.81 190 THR A C 1
ATOM 1502 O O . THR A 1 190 ? 10.933 -6.064 -7.379 1.00 88.81 190 THR A O 1
ATOM 1505 N N . THR A 1 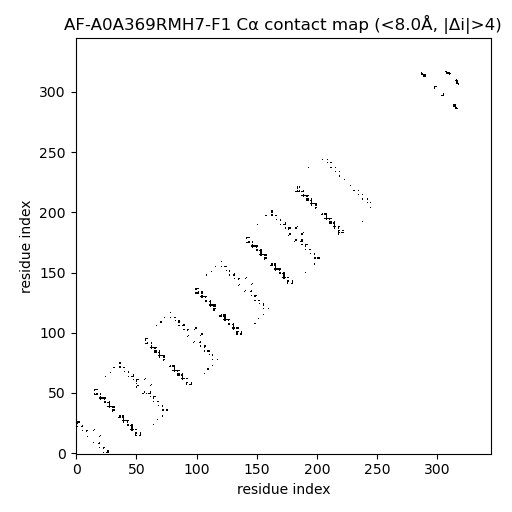191 ? 12.480 -5.820 -5.784 1.00 92.31 191 THR A N 1
ATOM 1506 C CA . THR A 1 191 ? 12.926 -4.514 -6.292 1.00 92.31 191 THR A CA 1
ATOM 1507 C C . THR A 1 191 ? 13.669 -4.655 -7.623 1.00 92.31 191 THR A C 1
ATOM 1509 O O . THR A 1 191 ? 13.399 -3.876 -8.535 1.00 92.31 191 THR A O 1
ATOM 1512 N N . TYR A 1 192 ? 14.535 -5.661 -7.780 1.00 95.06 192 TYR A N 1
ATOM 1513 C CA . TYR A 1 192 ? 15.179 -5.957 -9.062 1.00 95.06 192 TYR A CA 1
ATOM 1514 C C . TYR A 1 192 ? 14.172 -6.336 -10.146 1.00 95.06 192 TYR A C 1
ATOM 1516 O O . TYR A 1 192 ? 14.264 -5.799 -11.246 1.00 95.06 192 TYR A O 1
ATOM 1524 N N . ASN A 1 193 ? 13.181 -7.178 -9.843 1.00 90.12 193 ASN A N 1
ATOM 1525 C CA . ASN A 1 193 ? 12.115 -7.501 -10.791 1.00 90.12 193 ASN A CA 1
ATOM 1526 C C . ASN A 1 193 ? 11.400 -6.232 -11.284 1.00 90.12 193 ASN A C 1
ATOM 1528 O O . ASN A 1 193 ? 11.269 -6.030 -12.488 1.00 90.12 193 ASN A O 1
ATOM 1532 N N . ASN A 1 194 ? 11.023 -5.325 -10.381 1.00 93.00 194 ASN A N 1
ATOM 1533 C CA . ASN A 1 194 ? 10.364 -4.081 -10.780 1.00 93.00 194 ASN A CA 1
ATOM 1534 C C . ASN A 1 194 ? 11.262 -3.161 -11.615 1.00 93.00 194 ASN A C 1
ATOM 1536 O O . ASN A 1 194 ? 10.775 -2.539 -12.553 1.00 93.00 194 ASN A O 1
ATOM 1540 N N . ILE A 1 195 ? 12.562 -3.084 -11.319 1.00 97.44 195 ILE A N 1
ATOM 1541 C CA . ILE A 1 195 ? 13.517 -2.354 -12.167 1.00 97.44 195 ILE A CA 1
ATOM 1542 C C . ILE A 1 195 ? 13.596 -3.012 -13.556 1.00 97.44 195 ILE A C 1
ATOM 1544 O O . ILE A 1 195 ? 13.560 -2.304 -14.559 1.00 97.44 195 ILE A O 1
ATOM 1548 N N . GLY A 1 196 ? 13.622 -4.348 -13.625 1.00 92.38 196 GLY A N 1
ATOM 1549 C CA . GLY A 1 196 ? 13.576 -5.104 -14.880 1.00 92.38 196 GLY A CA 1
ATOM 1550 C C . GLY A 1 196 ? 12.334 -4.785 -15.710 1.00 92.38 196 GLY A C 1
ATOM 1551 O O . GLY A 1 196 ? 12.451 -4.444 -16.884 1.00 92.38 196 GLY A O 1
ATOM 1552 N N . ARG A 1 197 ? 11.155 -4.748 -15.078 1.00 90.25 197 ARG A N 1
ATOM 1553 C CA . ARG A 1 197 ? 9.897 -4.340 -15.727 1.00 90.25 197 ARG A CA 1
ATOM 1554 C C . ARG A 1 197 ? 9.940 -2.916 -16.272 1.00 90.25 197 ARG A C 1
ATOM 1556 O O . ARG A 1 197 ? 9.351 -2.644 -17.317 1.00 90.25 197 ARG A O 1
ATOM 1563 N N . VAL A 1 198 ? 10.611 -1.999 -15.573 1.00 93.81 198 VAL A N 1
ATOM 1564 C CA . VAL A 1 198 ? 10.789 -0.625 -16.056 1.00 93.81 198 VAL A CA 1
ATOM 1565 C C . VAL A 1 198 ? 11.687 -0.601 -17.295 1.00 93.81 198 VAL A C 1
ATOM 1567 O O . VAL A 1 198 ? 11.332 0.056 -18.270 1.00 93.81 198 VAL A O 1
ATOM 1570 N N . TYR A 1 199 ? 12.801 -1.340 -17.301 1.00 92.88 199 TYR A N 1
ATOM 1571 C CA . TYR A 1 199 ? 13.672 -1.442 -18.478 1.00 92.88 199 TYR A CA 1
ATOM 1572 C C . TYR A 1 199 ? 12.993 -2.120 -19.668 1.00 92.88 199 TYR A C 1
ATOM 1574 O O . TYR A 1 199 ? 13.112 -1.626 -20.788 1.00 92.88 199 TYR A O 1
ATOM 1582 N N . ASN A 1 200 ? 12.208 -3.171 -19.424 1.00 83.69 200 ASN A N 1
ATOM 1583 C CA . ASN A 1 200 ? 11.388 -3.812 -20.449 1.00 83.69 200 ASN A CA 1
ATOM 1584 C C . ASN A 1 200 ? 10.402 -2.798 -21.063 1.00 83.69 200 ASN A C 1
ATOM 1586 O O . ASN A 1 200 ? 10.367 -2.611 -22.274 1.00 83.69 200 ASN A O 1
ATOM 1590 N N . GLY A 1 201 ? 9.707 -2.017 -20.226 1.00 84.94 201 GLY A N 1
ATOM 1591 C CA . GLY A 1 201 ? 8.839 -0.928 -20.692 1.00 84.94 201 GLY A CA 1
ATOM 1592 C C . GLY A 1 201 ? 9.559 0.175 -21.487 1.00 84.94 201 GLY A C 1
ATOM 1593 O O . GLY A 1 201 ? 8.916 0.872 -22.271 1.00 84.94 201 GLY A O 1
ATOM 1594 N N . GLN A 1 202 ? 10.878 0.332 -21.313 1.00 87.94 202 GLN A N 1
ATOM 1595 C CA . GLN A 1 202 ? 11.733 1.227 -22.105 1.00 87.94 202 GLN A CA 1
ATOM 1596 C C . GLN A 1 202 ? 12.272 0.585 -23.400 1.00 87.94 202 GLN A C 1
ATOM 1598 O O . GLN A 1 202 ? 12.936 1.282 -24.167 1.00 87.94 202 GLN A O 1
ATOM 1603 N N . GLY A 1 203 ? 12.039 -0.710 -23.638 1.00 84.50 203 GLY A N 1
ATOM 1604 C CA . GLY A 1 203 ? 12.650 -1.472 -24.734 1.00 84.50 203 GLY A CA 1
ATOM 1605 C C . GLY A 1 203 ? 14.136 -1.791 -24.522 1.00 84.50 203 GLY A C 1
ATOM 1606 O O . GLY A 1 203 ? 14.840 -2.100 -25.477 1.00 84.50 203 GLY A O 1
ATOM 1607 N N . LYS A 1 204 ? 14.643 -1.680 -23.286 1.00 87.94 204 LYS A N 1
ATOM 1608 C CA . LYS A 1 204 ? 16.032 -2.004 -22.923 1.00 87.94 204 LYS A CA 1
ATOM 1609 C C . LYS A 1 204 ? 16.111 -3.439 -22.414 1.00 87.94 204 LYS A C 1
ATOM 1611 O O . LYS A 1 204 ? 16.202 -3.685 -21.211 1.00 87.94 204 LYS A O 1
ATOM 1616 N N . TYR A 1 205 ? 16.009 -4.380 -23.339 1.00 84.12 205 TYR A N 1
ATOM 1617 C CA . TYR A 1 205 ? 15.858 -5.801 -23.034 1.00 84.12 205 TYR A CA 1
ATOM 1618 C C . TYR A 1 205 ? 17.067 -6.399 -22.305 1.00 84.12 205 TYR A C 1
ATOM 1620 O O . TYR A 1 205 ? 16.877 -7.047 -21.278 1.00 84.12 205 TYR A O 1
ATOM 1628 N N . ASP A 1 206 ? 18.293 -6.066 -22.717 1.00 88.06 206 ASP A N 1
ATOM 1629 C CA . ASP A 1 206 ? 19.520 -6.489 -22.022 1.00 88.06 206 ASP A CA 1
ATOM 1630 C C . ASP A 1 206 ? 19.549 -6.049 -20.547 1.00 88.06 206 ASP A C 1
ATOM 1632 O O . ASP A 1 206 ? 19.856 -6.830 -19.638 1.00 88.06 206 ASP A O 1
ATOM 1636 N N . ASP A 1 207 ? 19.186 -4.789 -20.285 1.00 91.75 207 ASP A N 1
ATOM 1637 C CA . ASP A 1 207 ? 19.120 -4.248 -18.927 1.00 91.75 207 ASP A CA 1
ATOM 1638 C C . ASP A 1 207 ? 18.010 -4.934 -18.115 1.00 91.75 207 ASP A C 1
ATOM 1640 O O . ASP A 1 207 ? 18.198 -5.240 -16.932 1.00 91.75 207 ASP A O 1
ATOM 1644 N N . ALA A 1 208 ? 16.864 -5.217 -18.744 1.00 86.38 208 ALA A N 1
ATOM 1645 C CA . ALA A 1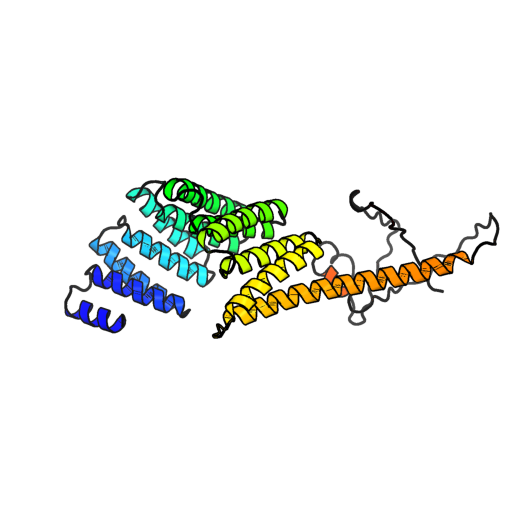 208 ? 15.755 -5.931 -18.121 1.00 86.38 208 ALA A CA 1
ATOM 1646 C C . ALA A 1 208 ? 16.158 -7.357 -17.720 1.00 86.38 208 ALA A C 1
ATOM 1648 O O . ALA A 1 208 ? 16.029 -7.717 -16.546 1.00 86.38 208 ALA A O 1
ATOM 1649 N N . LEU A 1 209 ? 16.728 -8.127 -18.653 1.00 86.44 209 LEU A N 1
ATOM 1650 C CA . LEU A 1 209 ? 17.243 -9.479 -18.424 1.00 86.44 209 LEU A CA 1
ATOM 1651 C C . LEU A 1 209 ? 18.296 -9.495 -17.315 1.00 86.44 209 LEU A C 1
ATOM 1653 O O . LEU A 1 209 ? 18.259 -10.350 -16.429 1.00 86.44 209 LEU A O 1
ATOM 1657 N N . SER A 1 210 ? 19.209 -8.522 -17.300 1.00 93.50 210 SER A N 1
ATOM 1658 C CA . SER A 1 210 ? 20.207 -8.380 -16.235 1.00 93.50 210 SER A CA 1
ATOM 1659 C C . SER A 1 210 ? 19.562 -8.234 -14.851 1.00 93.50 210 SER A C 1
ATOM 1661 O O . SER A 1 210 ? 19.979 -8.891 -13.890 1.00 93.50 210 SER A O 1
ATOM 1663 N N . MET A 1 211 ? 18.513 -7.415 -14.723 1.00 95.31 211 MET A N 1
ATOM 1664 C CA . MET A 1 211 ? 17.803 -7.240 -13.451 1.00 95.31 211 MET A CA 1
ATOM 1665 C C . MET A 1 211 ? 16.962 -8.461 -13.071 1.00 95.31 211 MET A C 1
ATOM 1667 O O . MET A 1 211 ? 16.985 -8.877 -11.910 1.00 95.31 211 MET A O 1
ATOM 1671 N N . TYR A 1 212 ? 16.264 -9.074 -14.025 1.00 88.44 212 TYR A N 1
ATOM 1672 C CA . TYR A 1 212 ? 15.498 -10.296 -13.786 1.00 88.44 212 TYR A CA 1
ATOM 1673 C C . TYR A 1 212 ? 16.390 -11.447 -13.325 1.00 88.44 212 TYR A C 1
ATOM 1675 O O . TYR A 1 212 ? 16.075 -12.099 -12.331 1.00 88.44 212 TYR A O 1
ATOM 1683 N N . ASN A 1 213 ? 17.563 -11.616 -13.937 1.00 86.88 213 ASN A N 1
ATOM 1684 C CA . ASN A 1 213 ? 18.548 -12.607 -13.514 1.00 86.88 213 ASN A CA 1
ATOM 1685 C C . ASN A 1 213 ? 19.066 -12.353 -12.090 1.00 86.88 213 ASN A C 1
ATOM 1687 O O . ASN A 1 213 ? 19.227 -13.297 -11.313 1.00 86.88 213 ASN A O 1
ATOM 1691 N N . LYS A 1 214 ? 19.280 -11.089 -11.694 1.00 91.56 214 LYS A N 1
ATOM 1692 C CA . LYS A 1 214 ? 19.625 -10.749 -10.299 1.00 91.56 214 LYS A CA 1
ATOM 1693 C C . LYS A 1 214 ? 18.508 -11.129 -9.328 1.00 91.56 214 LYS A C 1
ATOM 1695 O O . LYS A 1 214 ? 18.791 -11.721 -8.288 1.00 91.56 214 LYS A O 1
ATOM 1700 N N . SER A 1 215 ? 17.257 -10.826 -9.677 1.00 89.06 215 SER A N 1
ATOM 1701 C CA . SER A 1 215 ? 16.084 -11.222 -8.890 1.00 89.06 215 SER A CA 1
ATOM 1702 C C . SER A 1 215 ? 15.997 -12.743 -8.739 1.00 89.06 215 SER A C 1
ATOM 1704 O O . SER A 1 215 ? 15.890 -13.252 -7.623 1.00 89.06 215 SER A O 1
ATOM 1706 N N . LEU A 1 216 ? 16.113 -13.471 -9.853 1.00 85.62 216 LEU A N 1
ATOM 1707 C CA . LEU A 1 216 ? 16.053 -14.929 -9.892 1.00 85.62 216 LEU A CA 1
ATOM 1708 C C . LEU A 1 216 ? 17.160 -15.562 -9.046 1.00 85.62 216 LEU A C 1
ATOM 1710 O O . LEU A 1 216 ? 16.891 -16.462 -8.257 1.00 85.62 216 LEU A O 1
ATOM 1714 N N . LYS A 1 217 ? 18.395 -15.059 -9.143 1.00 87.94 217 LYS A N 1
ATOM 1715 C CA . LYS A 1 217 ? 19.522 -15.553 -8.343 1.00 87.94 217 LYS A CA 1
ATOM 1716 C C . LYS A 1 217 ? 19.247 -15.461 -6.839 1.00 87.94 217 LYS A C 1
ATOM 1718 O O . LYS A 1 217 ? 19.542 -16.407 -6.108 1.00 87.94 217 LYS A O 1
ATOM 1723 N N . ILE A 1 218 ? 18.679 -14.348 -6.372 1.00 85.81 218 ILE A N 1
ATOM 1724 C CA . ILE A 1 218 ? 18.324 -14.173 -4.957 1.00 85.81 218 ILE A CA 1
ATOM 1725 C C . ILE A 1 218 ? 17.219 -15.157 -4.564 1.00 85.81 218 ILE A C 1
ATOM 1727 O O . ILE A 1 218 ? 17.359 -15.858 -3.563 1.00 85.81 218 ILE A O 1
ATOM 1731 N N . ALA A 1 219 ? 16.168 -15.267 -5.380 1.00 80.00 219 ALA A N 1
ATOM 1732 C CA . ALA A 1 219 ? 15.079 -16.212 -5.152 1.00 80.00 219 ALA A CA 1
ATOM 1733 C C . ALA A 1 219 ? 15.582 -17.667 -5.060 1.00 80.00 219 ALA A C 1
ATOM 1735 O O . ALA A 1 219 ? 15.202 -18.392 -4.144 1.00 80.00 219 ALA A O 1
ATOM 1736 N N . LEU A 1 220 ? 16.490 -18.075 -5.954 1.00 78.62 220 LEU A N 1
ATOM 1737 C CA . LEU A 1 220 ? 17.111 -19.404 -5.951 1.00 78.62 220 LEU A CA 1
ATOM 1738 C C . LEU A 1 220 ? 17.999 -19.642 -4.725 1.00 78.62 220 LEU A C 1
ATOM 1740 O O . LEU A 1 220 ? 17.992 -20.734 -4.168 1.00 78.62 220 LEU A O 1
ATOM 1744 N N . THR A 1 221 ? 18.735 -18.627 -4.270 1.00 79.50 221 THR A N 1
ATOM 1745 C CA . THR A 1 221 ? 19.587 -18.746 -3.073 1.00 79.50 221 THR A CA 1
ATOM 1746 C C . THR A 1 221 ? 18.750 -18.963 -1.807 1.00 79.50 221 THR A C 1
ATOM 1748 O O . THR A 1 221 ? 19.169 -19.680 -0.902 1.00 79.50 221 THR A O 1
ATOM 1751 N N . GLN A 1 222 ? 17.545 -18.390 -1.755 1.00 69.62 222 GLN A N 1
ATOM 1752 C CA . GLN A 1 222 ? 16.599 -18.580 -0.649 1.00 69.62 222 GLN A CA 1
ATOM 1753 C C . GLN A 1 222 ? 15.923 -19.962 -0.646 1.00 69.62 222 GLN A C 1
ATOM 1755 O O . GLN A 1 222 ? 15.401 -20.380 0.382 1.00 69.62 222 GLN A O 1
ATOM 1760 N N . LEU A 1 223 ? 15.948 -20.689 -1.768 1.00 59.78 223 LEU A N 1
ATOM 1761 C CA . LEU A 1 223 ? 15.385 -22.038 -1.911 1.00 59.78 223 LEU A CA 1
ATOM 1762 C C . LEU A 1 223 ? 16.341 -23.159 -1.463 1.00 59.78 223 LEU A C 1
ATOM 1764 O O . LEU A 1 223 ? 16.014 -24.336 -1.616 1.00 59.78 223 LEU A O 1
ATOM 1768 N N . GLY A 1 224 ? 17.495 -22.816 -0.881 1.00 56.12 224 GLY A N 1
ATOM 1769 C CA . GLY A 1 224 ? 18.338 -23.774 -0.169 1.00 56.12 224 GLY A CA 1
ATOM 1770 C C . GLY A 1 224 ? 17.575 -24.467 0.971 1.00 56.12 224 GLY A C 1
ATOM 1771 O O . GLY A 1 224 ? 17.030 -23.821 1.862 1.00 56.12 224 GLY A O 1
ATOM 1772 N N . ASP A 1 225 ? 17.540 -25.796 0.900 1.00 42.06 225 ASP A N 1
ATOM 1773 C CA . ASP A 1 225 ? 16.999 -26.815 1.809 1.00 42.06 225 ASP A CA 1
ATOM 1774 C C . ASP A 1 225 ? 15.548 -26.763 2.322 1.00 42.06 225 ASP A C 1
ATOM 1776 O O . ASP A 1 225 ? 15.084 -27.836 2.688 1.00 42.06 225 ASP A O 1
ATOM 1780 N N . ASN A 1 226 ? 14.772 -25.667 2.331 1.00 41.78 226 ASN A N 1
ATOM 1781 C CA . ASN A 1 226 ? 13.335 -25.744 2.698 1.00 41.78 226 ASN A CA 1
ATOM 1782 C C . ASN A 1 226 ? 12.466 -24.573 2.169 1.00 41.78 226 ASN A C 1
ATOM 1784 O O . ASN A 1 226 ? 12.557 -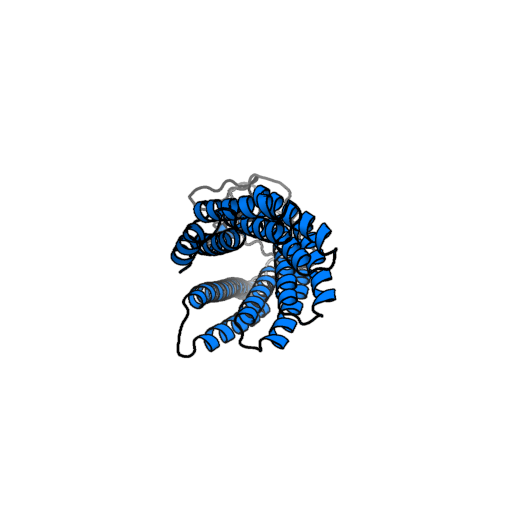23.442 2.632 1.00 41.78 226 ASN A O 1
ATOM 1788 N N . HIS A 1 227 ? 11.566 -24.904 1.238 1.00 50.84 227 HIS A N 1
ATOM 1789 C CA . HIS A 1 227 ? 10.543 -24.098 0.537 1.00 50.84 227 HIS A CA 1
ATOM 1790 C C . HIS A 1 227 ? 9.770 -22.986 1.289 1.00 50.84 227 HIS A C 1
ATOM 1792 O O . HIS A 1 227 ? 9.417 -23.136 2.460 1.00 50.84 227 HIS A O 1
ATOM 1798 N N . PRO A 1 228 ? 9.272 -21.982 0.523 1.00 47.25 228 PRO A N 1
ATOM 1799 C CA . PRO A 1 228 ? 7.827 -21.661 0.462 1.00 47.25 228 PRO A CA 1
ATOM 1800 C C . PRO A 1 228 ? 7.265 -21.471 -0.975 1.00 47.25 228 PRO A C 1
ATOM 1802 O O . PRO A 1 228 ? 7.957 -21.029 -1.888 1.00 47.25 228 PRO A O 1
ATOM 1805 N N . SER A 1 229 ? 5.973 -21.767 -1.177 1.00 45.62 229 SER A N 1
ATOM 1806 C CA . SER A 1 229 ? 5.249 -21.784 -2.470 1.00 45.62 229 SER A CA 1
ATOM 1807 C C . SER A 1 229 ? 5.085 -20.432 -3.184 1.00 45.62 229 SER A C 1
ATOM 1809 O O . SER A 1 229 ? 4.895 -20.413 -4.394 1.00 45.62 229 SER A O 1
ATOM 1811 N N . HIS A 1 230 ? 5.198 -19.303 -2.480 1.00 45.28 230 HIS A N 1
ATOM 1812 C CA . HIS A 1 230 ? 5.065 -17.962 -3.076 1.00 45.28 230 HIS A CA 1
ATOM 1813 C C . HIS A 1 230 ? 6.227 -17.614 -4.028 1.00 45.28 230 HIS A C 1
ATOM 1815 O O . HIS A 1 230 ? 6.064 -16.830 -4.957 1.00 45.28 230 HIS A O 1
ATOM 1821 N N . ILE A 1 231 ? 7.401 -18.226 -3.828 1.00 48.53 231 ILE A N 1
ATOM 1822 C CA . ILE A 1 231 ? 8.582 -17.998 -4.675 1.00 48.53 231 ILE A CA 1
ATOM 1823 C C . ILE A 1 231 ? 8.414 -18.682 -6.045 1.00 48.53 231 ILE A C 1
ATOM 1825 O O . ILE A 1 231 ? 8.947 -18.193 -7.033 1.00 48.53 231 ILE A O 1
ATOM 1829 N N . PHE A 1 232 ? 7.627 -19.762 -6.137 1.00 49.94 232 PHE A N 1
ATOM 1830 C CA . PHE A 1 232 ? 7.375 -20.466 -7.403 1.00 49.94 232 PHE A CA 1
ATOM 1831 C C . PHE A 1 232 ? 6.531 -19.643 -8.388 1.00 49.94 232 PHE A C 1
ATOM 1833 O O . PHE A 1 232 ? 6.801 -19.669 -9.585 1.00 49.94 232 PHE A O 1
ATOM 1840 N N . GLU A 1 233 ? 5.539 -18.889 -7.903 1.00 52.72 233 GLU A N 1
ATOM 1841 C CA . GLU A 1 233 ? 4.720 -18.012 -8.754 1.00 52.72 233 GLU A CA 1
ATOM 1842 C C . GLU A 1 233 ? 5.528 -16.811 -9.261 1.00 52.72 233 GLU A C 1
ATOM 1844 O O . GLU A 1 233 ? 5.507 -16.509 -10.453 1.00 52.72 233 GLU A O 1
ATOM 1849 N N . GLU A 1 234 ? 6.313 -16.169 -8.386 1.00 54.88 234 GLU A N 1
ATOM 1850 C CA . GLU A 1 234 ? 7.239 -15.105 -8.799 1.00 54.88 234 GLU A CA 1
ATOM 1851 C C . GLU A 1 234 ? 8.305 -15.624 -9.774 1.00 54.88 234 GLU A C 1
ATOM 1853 O O . GLU A 1 234 ? 8.655 -14.921 -10.717 1.00 54.88 234 GLU A O 1
ATOM 1858 N N . GLN A 1 235 ? 8.786 -16.861 -9.608 1.00 61.31 235 GLN A N 1
ATOM 1859 C CA . GLN A 1 235 ? 9.702 -17.498 -10.556 1.00 61.31 235 GLN A CA 1
ATOM 1860 C C . GLN A 1 235 ? 9.065 -17.751 -11.914 1.00 61.31 235 GLN A C 1
ATOM 1862 O O . GLN A 1 235 ? 9.701 -17.454 -12.915 1.00 61.31 235 GLN A O 1
ATOM 1867 N N . GLN A 1 236 ? 7.836 -18.268 -11.972 1.00 61.69 236 GLN A N 1
ATOM 1868 C CA . GLN A 1 236 ? 7.144 -18.462 -13.249 1.00 61.69 236 GLN A CA 1
ATOM 1869 C C . GLN A 1 236 ? 6.904 -17.135 -13.964 1.00 61.69 236 GLN A C 1
ATOM 1871 O O . GLN A 1 236 ? 7.088 -17.061 -15.173 1.00 61.69 236 GLN A O 1
ATOM 1876 N N . LEU A 1 237 ? 6.560 -16.079 -13.222 1.00 64.44 237 LEU A N 1
ATOM 1877 C CA . LEU A 1 237 ? 6.408 -14.736 -13.780 1.00 64.44 237 LEU A CA 1
ATOM 1878 C C . LEU A 1 237 ? 7.741 -14.183 -14.300 1.00 64.44 237 LEU A C 1
ATOM 1880 O O . LEU A 1 237 ? 7.798 -13.706 -15.426 1.00 64.44 237 LEU A O 1
ATOM 1884 N N . ILE A 1 238 ? 8.822 -14.290 -13.520 1.00 62.66 238 ILE A N 1
ATOM 1885 C CA . ILE A 1 238 ? 10.161 -13.847 -13.940 1.00 62.66 238 ILE A CA 1
ATOM 1886 C C . ILE A 1 238 ? 10.652 -14.654 -15.148 1.00 62.66 238 ILE A C 1
ATOM 1888 O O . ILE A 1 238 ? 11.213 -14.082 -16.075 1.00 62.66 238 ILE A O 1
ATOM 1892 N N . GLN A 1 239 ? 10.440 -15.968 -15.145 1.00 64.38 239 GLN A N 1
ATOM 1893 C CA . GLN A 1 239 ? 10.842 -16.862 -16.226 1.00 64.38 239 GLN A CA 1
ATOM 1894 C C . GLN A 1 239 ? 10.041 -16.582 -17.502 1.00 64.38 239 GLN A C 1
ATOM 1896 O O . GLN A 1 239 ? 10.626 -16.525 -18.577 1.00 64.38 239 GLN A O 1
ATOM 1901 N N . SER A 1 240 ? 8.732 -16.337 -17.384 1.00 68.88 240 SER A N 1
ATOM 1902 C CA . SER A 1 240 ? 7.889 -15.912 -18.507 1.00 68.88 240 SER A CA 1
ATOM 1903 C C . SER A 1 240 ? 8.365 -14.580 -19.081 1.00 68.88 240 SER A C 1
ATOM 1905 O O . SER A 1 240 ? 8.533 -14.476 -20.289 1.00 68.88 240 SER A O 1
ATOM 1907 N N . ASP A 1 241 ? 8.641 -13.586 -18.227 1.00 69.94 241 ASP A N 1
ATOM 1908 C CA . ASP A 1 241 ? 9.154 -12.280 -18.658 1.00 69.94 241 ASP A CA 1
ATOM 1909 C C . ASP A 1 241 ? 10.494 -12.422 -19.410 1.00 69.94 241 ASP A C 1
ATOM 1911 O O . ASP A 1 241 ? 10.712 -11.745 -20.413 1.00 69.94 241 ASP A O 1
ATOM 1915 N N . VAL A 1 242 ? 11.391 -13.300 -18.943 1.00 67.56 242 VAL A N 1
ATOM 1916 C CA . VAL A 1 242 ? 12.676 -13.595 -19.605 1.00 67.56 242 VAL A CA 1
ATOM 1917 C C . VAL A 1 242 ? 12.456 -14.268 -20.962 1.00 67.56 242 VAL A C 1
ATOM 1919 O O . VAL A 1 242 ? 13.002 -13.810 -21.963 1.00 67.56 242 VAL A O 1
ATOM 1922 N N . GLU A 1 243 ? 11.627 -15.310 -21.019 1.00 71.88 243 GLU A N 1
ATOM 1923 C CA . GLU A 1 243 ? 11.341 -16.042 -22.258 1.00 71.88 243 GLU A CA 1
ATOM 1924 C C . GLU A 1 243 ? 10.655 -15.170 -23.313 1.00 71.88 243 GLU A C 1
ATOM 1926 O O . GLU A 1 243 ? 10.953 -15.287 -24.502 1.00 71.88 243 GLU A O 1
ATOM 1931 N N . ASP A 1 244 ? 9.739 -14.294 -22.903 1.00 71.06 244 ASP A N 1
ATOM 1932 C CA . ASP A 1 244 ? 9.035 -13.398 -23.819 1.00 71.06 244 ASP A CA 1
ATOM 1933 C C . ASP A 1 244 ? 9.985 -12.360 -24.425 1.00 71.06 244 ASP A C 1
ATOM 1935 O O . ASP A 1 244 ? 9.911 -12.080 -25.627 1.00 71.06 244 ASP A O 1
ATOM 1939 N N . ILE A 1 245 ? 10.934 -11.851 -23.631 1.00 67.81 245 ILE A N 1
ATOM 1940 C CA . ILE A 1 245 ? 12.000 -10.980 -24.132 1.00 67.81 245 ILE A CA 1
ATOM 1941 C C . ILE A 1 245 ? 12.877 -11.738 -25.138 1.00 67.81 245 ILE A C 1
ATOM 1943 O O . ILE A 1 245 ? 13.039 -11.274 -26.268 1.00 67.81 245 ILE A O 1
ATOM 1947 N N . GLU A 1 246 ? 13.370 -12.927 -24.789 1.00 69.25 246 GLU A N 1
ATOM 1948 C CA . GLU A 1 246 ? 14.234 -13.728 -25.669 1.00 69.25 246 GLU A CA 1
ATOM 1949 C C . GLU A 1 246 ? 13.534 -14.119 -26.986 1.00 69.25 246 GLU A C 1
ATOM 1951 O O . GLU A 1 246 ? 14.135 -14.054 -28.062 1.00 69.25 246 GLU A O 1
ATOM 1956 N N . ARG A 1 247 ? 12.237 -14.464 -26.944 1.00 67.81 247 ARG A N 1
ATOM 1957 C CA . ARG A 1 247 ? 11.429 -14.731 -28.151 1.00 67.81 247 ARG A CA 1
ATOM 1958 C C . ARG A 1 247 ? 11.280 -13.491 -29.030 1.00 67.81 247 ARG A C 1
ATOM 1960 O O . ARG A 1 247 ? 11.307 -13.609 -30.261 1.00 67.81 247 ARG A O 1
ATOM 1967 N N . SER A 1 248 ? 11.111 -12.315 -28.424 1.00 62.66 248 SER A N 1
ATOM 1968 C CA . SER A 1 248 ? 10.990 -11.052 -29.160 1.00 62.66 248 SER A CA 1
ATOM 1969 C C . SER A 1 248 ? 12.291 -10.685 -29.886 1.00 62.66 248 SER A C 1
ATOM 1971 O O . SER A 1 248 ? 12.253 -10.266 -31.048 1.00 62.66 248 SER A O 1
ATOM 1973 N N . GLU A 1 249 ? 13.446 -10.945 -29.269 1.00 61.03 249 GLU A N 1
ATOM 1974 C CA . GLU A 1 249 ? 14.762 -10.744 -29.882 1.00 61.03 249 GLU A CA 1
ATOM 1975 C C . GLU A 1 249 ? 15.048 -11.761 -30.988 1.00 61.03 249 GLU A C 1
ATOM 1977 O O . GLU A 1 249 ? 15.494 -11.382 -32.070 1.00 61.03 249 GLU A O 1
ATOM 1982 N N . GLN A 1 250 ? 14.732 -13.043 -30.778 1.00 55.41 250 GLN A N 1
ATOM 1983 C CA . GLN A 1 250 ? 14.878 -14.073 -31.814 1.00 55.41 250 GLN A CA 1
ATOM 1984 C C . GLN A 1 250 ? 14.011 -13.781 -33.042 1.00 55.41 250 GLN A C 1
ATOM 1986 O O . GLN A 1 250 ? 14.476 -13.917 -34.175 1.00 55.41 250 GLN A O 1
ATOM 1991 N N . SER A 1 251 ? 12.772 -13.330 -32.833 1.00 51.84 251 SER A N 1
ATOM 1992 C CA . SER A 1 251 ? 11.874 -12.931 -33.922 1.00 51.84 251 SER A CA 1
ATOM 1993 C C . SER A 1 251 ? 12.426 -11.719 -34.680 1.00 51.84 251 SER A C 1
ATOM 1995 O O . SER A 1 251 ? 12.460 -11.722 -35.910 1.00 51.84 251 SER A O 1
ATOM 1997 N N . SER A 1 252 ? 12.939 -10.719 -33.957 1.00 49.03 252 SER A N 1
ATOM 1998 C CA . SER A 1 252 ? 13.543 -9.516 -34.548 1.00 49.03 252 SER A CA 1
ATOM 1999 C C . SER A 1 252 ? 14.820 -9.833 -35.336 1.00 49.03 252 SER A C 1
ATOM 2001 O O . SER A 1 252 ? 14.982 -9.367 -36.463 1.00 49.03 252 SER A O 1
ATOM 2003 N N . ASN A 1 253 ? 15.693 -10.688 -34.797 1.00 44.97 253 ASN A N 1
ATOM 2004 C CA . ASN A 1 253 ? 16.925 -11.122 -35.457 1.00 44.97 253 ASN A 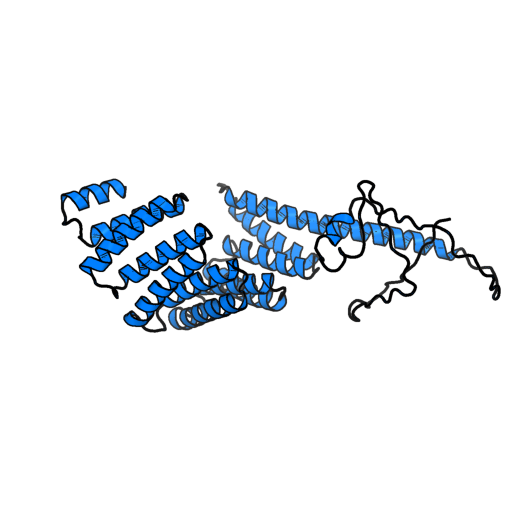CA 1
ATOM 2005 C C . ASN A 1 253 ? 16.654 -12.002 -36.683 1.00 44.97 253 ASN A C 1
ATOM 2007 O O . ASN A 1 253 ? 17.366 -11.898 -37.678 1.00 44.97 253 ASN A O 1
ATOM 2011 N N . THR A 1 254 ? 15.609 -12.832 -36.648 1.00 39.00 254 THR A N 1
ATOM 2012 C CA . THR A 1 254 ? 15.189 -13.639 -37.804 1.00 39.00 254 THR A CA 1
ATOM 2013 C C . THR A 1 254 ? 14.716 -12.742 -38.947 1.00 39.00 254 THR A C 1
ATOM 2015 O O . THR A 1 254 ? 15.127 -12.934 -40.089 1.00 39.00 254 THR A O 1
ATOM 2018 N N . ILE A 1 255 ? 13.922 -11.709 -38.645 1.00 38.41 255 ILE A N 1
ATOM 2019 C CA . ILE A 1 255 ? 13.485 -10.717 -39.637 1.00 38.41 255 ILE A CA 1
ATOM 2020 C C . ILE A 1 255 ? 14.690 -9.941 -40.194 1.00 38.41 255 ILE A C 1
ATOM 2022 O O . ILE A 1 255 ? 14.835 -9.836 -41.409 1.00 38.41 255 ILE A O 1
ATOM 2026 N N . ALA A 1 256 ? 15.594 -9.456 -39.337 1.00 32.91 256 ALA A N 1
ATOM 2027 C CA . ALA A 1 256 ? 16.801 -8.743 -39.767 1.00 32.91 256 ALA A CA 1
ATOM 2028 C C . ALA A 1 256 ? 17.740 -9.619 -40.620 1.00 32.91 256 ALA A C 1
ATOM 2030 O O . ALA A 1 256 ? 18.332 -9.139 -41.588 1.00 32.91 256 ALA A O 1
ATOM 2031 N N . GLY A 1 257 ? 17.846 -10.911 -40.296 1.00 31.30 257 GLY A N 1
ATOM 2032 C CA . GLY A 1 257 ? 18.590 -11.901 -41.071 1.00 31.30 257 GLY A CA 1
ATOM 2033 C C . GLY A 1 257 ? 17.975 -12.146 -42.449 1.00 31.30 257 GLY A C 1
ATOM 2034 O O . GLY A 1 257 ? 18.697 -12.117 -43.439 1.00 31.30 257 GLY A O 1
ATOM 2035 N N . HIS A 1 258 ? 16.651 -12.298 -42.542 1.00 33.03 258 HIS A N 1
ATOM 2036 C CA . HIS A 1 258 ? 15.955 -12.418 -43.829 1.00 33.03 258 HIS A CA 1
ATOM 2037 C C . HIS A 1 258 ? 16.125 -11.170 -44.707 1.00 33.03 258 HIS A C 1
ATOM 2039 O O . HIS A 1 258 ? 16.461 -11.305 -45.880 1.00 33.03 258 HIS A O 1
ATOM 2045 N N . VAL A 1 259 ? 16.006 -9.967 -44.134 1.00 31.34 259 VAL A N 1
ATOM 2046 C CA . VAL A 1 259 ? 16.225 -8.700 -44.859 1.00 31.34 259 VAL A CA 1
ATOM 2047 C C . VAL A 1 259 ? 17.680 -8.562 -45.328 1.00 31.34 259 VAL A C 1
ATOM 2049 O O . VAL A 1 259 ? 17.935 -8.062 -46.419 1.00 31.34 259 VAL A O 1
ATOM 2052 N N . SER A 1 260 ? 18.645 -9.042 -44.539 1.00 29.12 260 SER A N 1
ATOM 2053 C CA . SER A 1 260 ? 20.073 -8.998 -44.892 1.00 29.12 260 SER A CA 1
ATOM 2054 C C . SER A 1 260 ? 20.437 -10.014 -45.986 1.00 29.12 260 SER A C 1
ATOM 2056 O O . SER A 1 260 ? 21.217 -9.694 -46.879 1.00 29.12 260 SER A O 1
ATOM 2058 N N . VAL A 1 261 ? 19.835 -11.211 -45.968 1.00 29.14 261 VAL A N 1
ATOM 2059 C CA . VAL A 1 261 ? 19.984 -12.229 -47.029 1.00 29.14 261 VAL A CA 1
ATOM 2060 C C . VAL A 1 261 ? 19.307 -11.781 -48.334 1.00 29.14 261 VAL A C 1
ATOM 2062 O O . VAL A 1 261 ? 19.823 -12.049 -49.418 1.00 29.14 261 VAL A O 1
ATOM 2065 N N . GLU A 1 262 ? 18.187 -11.057 -48.260 1.00 31.30 262 GLU A N 1
ATOM 2066 C CA . GLU A 1 262 ? 17.555 -10.437 -49.434 1.00 31.30 262 GLU A CA 1
ATOM 2067 C C . GLU A 1 262 ? 18.384 -9.258 -49.985 1.00 31.30 262 GLU A C 1
ATOM 2069 O O . GLU A 1 262 ? 18.568 -9.160 -51.200 1.00 31.30 262 GLU A O 1
ATOM 2074 N N . ALA A 1 263 ? 18.990 -8.431 -49.122 1.00 29.64 263 ALA A N 1
ATOM 2075 C CA . ALA A 1 263 ? 19.846 -7.310 -49.530 1.00 29.64 263 ALA A CA 1
ATOM 2076 C C . ALA A 1 263 ? 21.189 -7.739 -50.164 1.00 29.64 263 ALA A C 1
ATOM 2078 O O . ALA A 1 263 ? 21.744 -7.013 -50.994 1.00 29.64 263 ALA A O 1
ATOM 2079 N N . GLU A 1 264 ? 21.726 -8.917 -49.825 1.00 30.88 264 GLU A N 1
ATOM 2080 C CA . GLU A 1 264 ? 22.932 -9.455 -50.477 1.00 30.88 264 GLU A CA 1
ATOM 2081 C C . GLU A 1 264 ? 22.668 -9.978 -51.904 1.00 30.88 264 GLU A C 1
ATOM 2083 O O . GLU A 1 264 ? 23.577 -9.950 -52.739 1.00 30.88 264 GLU A O 1
ATOM 2088 N N . ASN A 1 265 ? 21.426 -10.358 -52.230 1.00 32.44 265 ASN A N 1
ATOM 2089 C CA . ASN A 1 265 ? 21.035 -10.818 -53.570 1.00 32.44 265 ASN A CA 1
ATOM 2090 C C . ASN A 1 265 ? 20.697 -9.676 -54.552 1.00 32.44 265 ASN A C 1
ATOM 2092 O O . ASN A 1 265 ? 20.783 -9.866 -55.767 1.00 32.44 265 ASN A O 1
ATOM 2096 N N . GLU A 1 266 ? 20.386 -8.466 -54.073 1.00 32.50 266 GLU A N 1
ATOM 2097 C CA . GLU A 1 266 ? 20.065 -7.304 -54.927 1.00 32.50 266 GLU A CA 1
ATOM 2098 C C . GLU A 1 266 ? 21.277 -6.700 -55.664 1.00 32.50 266 GLU A C 1
ATOM 2100 O O . GLU A 1 266 ? 21.123 -5.895 -56.586 1.00 32.50 266 GLU A O 1
ATOM 2105 N N . LYS A 1 267 ? 22.509 -7.124 -55.349 1.00 32.66 267 LYS A N 1
ATOM 2106 C CA . LYS A 1 267 ? 23.723 -6.655 -56.047 1.00 32.66 267 LYS A CA 1
ATOM 2107 C C . LYS A 1 267 ? 23.869 -7.160 -57.493 1.00 32.66 267 LYS A C 1
ATOM 2109 O O . LYS A 1 267 ? 24.832 -6.776 -58.158 1.00 32.66 267 LYS A O 1
ATOM 2114 N N . ALA A 1 268 ? 22.937 -7.978 -57.989 1.00 30.98 268 ALA A N 1
ATOM 2115 C CA . ALA A 1 268 ? 22.984 -8.593 -59.318 1.00 30.98 268 ALA A CA 1
ATOM 2116 C C . ALA A 1 268 ? 22.101 -7.928 -60.397 1.00 30.98 268 ALA A C 1
ATOM 2118 O O . ALA A 1 268 ? 22.135 -8.370 -61.542 1.00 30.98 268 ALA A O 1
ATOM 2119 N N . VAL A 1 269 ? 21.361 -6.851 -60.103 1.00 30.38 269 VAL A N 1
ATOM 2120 C CA . VAL A 1 269 ? 20.530 -6.154 -61.112 1.00 30.38 269 VAL A CA 1
ATOM 2121 C C . VAL A 1 269 ? 21.108 -4.770 -61.418 1.00 30.38 269 VAL A C 1
ATOM 2123 O O . VAL A 1 269 ? 20.569 -3.731 -61.050 1.00 30.38 269 VAL A O 1
ATOM 2126 N N . LYS A 1 270 ? 22.260 -4.748 -62.094 1.00 31.64 270 LYS A N 1
ATOM 2127 C CA . LYS A 1 270 ? 22.780 -3.557 -62.780 1.00 31.64 270 LYS A CA 1
ATOM 2128 C C . LYS A 1 270 ? 22.830 -3.849 -64.268 1.00 31.64 270 LYS A C 1
ATOM 2130 O O . LYS A 1 270 ? 23.842 -4.340 -64.740 1.00 31.64 270 LYS A O 1
ATOM 2135 N N . GLU A 1 271 ? 21.740 -3.547 -64.962 1.00 30.47 271 GLU A N 1
ATOM 2136 C CA . GLU A 1 271 ? 21.710 -3.109 -66.362 1.00 30.47 271 GLU A CA 1
ATOM 2137 C C . GLU A 1 271 ? 20.246 -2.927 -66.775 1.00 30.47 271 GLU A C 1
ATOM 2139 O O . GLU A 1 271 ? 19.532 -3.911 -66.910 1.00 30.47 271 GLU A O 1
ATOM 2144 N N . LEU A 1 272 ? 19.796 -1.674 -66.915 1.00 24.38 272 LEU A N 1
ATOM 2145 C CA . LEU A 1 272 ? 18.853 -1.172 -67.929 1.00 24.38 272 LEU A CA 1
ATOM 2146 C C . LEU A 1 272 ? 18.764 0.374 -67.790 1.00 24.38 272 LEU A C 1
ATOM 2148 O O . LEU A 1 272 ? 18.921 0.887 -66.680 1.00 24.38 272 LEU A O 1
ATOM 2152 N N . PRO A 1 273 ? 18.620 1.130 -68.899 1.00 24.55 273 PRO A N 1
ATOM 2153 C CA . PRO A 1 273 ? 19.002 2.543 -68.980 1.00 24.55 273 PRO A CA 1
ATOM 2154 C C . PRO A 1 273 ? 17.894 3.542 -68.603 1.00 24.55 273 PRO A C 1
ATOM 2156 O O . PRO A 1 273 ? 16.708 3.220 -68.568 1.00 24.55 273 PRO A O 1
ATOM 2159 N N . GLU A 1 274 ? 18.326 4.784 -68.361 1.00 31.30 274 GLU A N 1
ATOM 2160 C CA . GLU A 1 274 ? 17.505 5.975 -68.125 1.00 31.30 274 GLU A CA 1
ATOM 2161 C C . GLU A 1 274 ? 16.461 6.193 -69.239 1.00 31.30 274 GLU A C 1
ATOM 2163 O O . GLU A 1 274 ? 16.800 6.232 -70.422 1.00 31.30 274 GLU A O 1
ATOM 2168 N N . ASN A 1 275 ? 15.216 6.439 -68.815 1.00 28.28 275 ASN A N 1
ATOM 2169 C CA . ASN A 1 275 ? 14.029 6.854 -69.580 1.00 28.28 275 ASN A CA 1
ATOM 2170 C C . ASN A 1 275 ? 13.107 5.737 -70.101 1.00 28.28 275 ASN A C 1
ATOM 2172 O O . ASN A 1 275 ? 13.187 5.318 -71.252 1.00 28.28 275 ASN A O 1
ATOM 2176 N N . ALA A 1 276 ? 12.096 5.406 -69.293 1.00 23.08 276 ALA A N 1
ATOM 2177 C CA . ALA A 1 276 ? 10.754 5.093 -69.782 1.00 23.08 276 ALA A CA 1
ATOM 2178 C C . ALA A 1 276 ? 9.724 5.462 -68.702 1.00 23.08 276 ALA A C 1
ATOM 2180 O O . ALA A 1 276 ? 9.601 4.793 -67.680 1.00 23.08 276 ALA A O 1
ATOM 2181 N N . ILE A 1 277 ? 9.003 6.559 -68.930 1.00 25.39 277 ILE A N 1
ATOM 2182 C CA . ILE A 1 277 ? 7.693 6.789 -68.323 1.00 25.39 277 ILE A CA 1
ATOM 2183 C C . ILE A 1 277 ? 6.702 6.069 -69.231 1.00 25.39 277 ILE A C 1
ATOM 2185 O O . ILE A 1 277 ? 6.594 6.434 -70.400 1.00 25.39 277 ILE A O 1
ATOM 2189 N N . THR A 1 278 ? 5.962 5.103 -68.699 1.00 22.66 278 THR A N 1
ATOM 2190 C CA . THR A 1 278 ? 4.654 4.726 -69.241 1.00 22.66 278 THR A CA 1
ATOM 2191 C C . THR A 1 278 ? 3.744 4.366 -68.082 1.00 22.66 278 THR A C 1
ATOM 2193 O O . THR A 1 278 ? 4.098 3.526 -67.254 1.00 22.66 278 THR A O 1
ATOM 2196 N N . ASP A 1 279 ? 2.606 5.052 -68.041 1.00 23.75 279 ASP A N 1
ATOM 2197 C CA . ASP A 1 279 ? 1.470 4.822 -67.159 1.00 23.75 279 ASP A CA 1
ATOM 2198 C C . ASP A 1 279 ? 1.180 3.329 -66.968 1.00 23.75 279 ASP A C 1
ATOM 2200 O O . ASP A 1 279 ? 1.083 2.579 -67.942 1.00 23.75 279 ASP A O 1
ATOM 2204 N N . ILE A 1 280 ? 0.998 2.906 -65.715 1.00 22.27 280 ILE A N 1
ATOM 2205 C CA . ILE A 1 280 ? 0.335 1.640 -65.408 1.00 22.27 280 ILE A CA 1
ATOM 2206 C C . ILE A 1 280 ? -0.849 1.933 -64.492 1.00 22.27 280 ILE A C 1
ATOM 2208 O O . ILE A 1 280 ? -0.728 2.549 -63.433 1.00 22.27 280 ILE A O 1
ATOM 2212 N N . ASP A 1 281 ? -1.986 1.499 -65.015 1.00 23.16 281 ASP A N 1
ATOM 2213 C CA . ASP A 1 281 ? -3.361 1.643 -64.574 1.00 23.16 281 ASP A CA 1
ATOM 2214 C C . ASP A 1 281 ? -3.582 1.183 -63.123 1.00 23.16 281 ASP A C 1
ATOM 2216 O O . ASP A 1 281 ? -3.096 0.136 -62.689 1.00 23.16 281 ASP A O 1
ATOM 2220 N N . TYR A 1 282 ? -4.337 1.980 -62.369 1.00 27.70 282 TYR A N 1
ATOM 2221 C CA . TYR A 1 282 ? -4.636 1.761 -60.955 1.00 27.70 282 TYR A CA 1
ATOM 2222 C C . TYR A 1 282 ? -5.878 0.874 -60.837 1.00 27.70 282 TYR A C 1
ATOM 2224 O O . TYR A 1 282 ? -6.980 1.360 -60.603 1.00 27.70 282 TYR A O 1
ATOM 2232 N N . GLN A 1 283 ? -5.719 -0.430 -61.041 1.00 24.31 283 GLN A N 1
ATOM 2233 C CA . GLN A 1 283 ? -6.756 -1.429 -60.779 1.00 24.31 283 GLN A CA 1
ATOM 2234 C C . GLN A 1 283 ? -6.071 -2.703 -60.288 1.00 24.31 283 GLN A C 1
ATOM 2236 O O . GLN A 1 283 ? -5.516 -3.431 -61.101 1.00 24.31 283 GLN A O 1
ATOM 2241 N N . ASN A 1 284 ? -6.046 -2.932 -58.970 1.00 26.97 284 ASN A N 1
ATOM 2242 C CA . ASN A 1 284 ? -6.105 -4.264 -58.352 1.00 26.97 284 ASN A CA 1
ATOM 2243 C C . ASN A 1 284 ? -6.080 -4.143 -56.820 1.00 26.97 284 ASN A C 1
ATOM 2245 O O . ASN A 1 284 ? -5.221 -3.479 -56.237 1.00 26.97 284 ASN A O 1
ATOM 2249 N N . GLU A 1 285 ? -7.042 -4.803 -56.180 1.00 27.80 285 GLU A N 1
ATOM 2250 C CA . GLU A 1 285 ? -7.156 -4.961 -54.731 1.00 27.80 285 GLU A CA 1
ATOM 2251 C C . GLU A 1 285 ? -5.854 -5.532 -54.142 1.00 27.80 285 GLU A C 1
ATOM 2253 O O . GLU A 1 285 ? -5.341 -6.555 -54.598 1.00 27.80 285 GLU A O 1
ATOM 2258 N N . LYS A 1 286 ? -5.303 -4.883 -53.108 1.00 34.62 286 LYS A N 1
ATOM 2259 C CA . LYS A 1 286 ? -4.160 -5.413 -52.351 1.00 34.62 286 LYS A CA 1
ATOM 2260 C C . LYS A 1 286 ? -4.657 -6.148 -51.113 1.00 34.62 286 LYS A C 1
ATOM 2262 O O . LYS A 1 286 ? -5.033 -5.518 -50.128 1.00 34.62 286 LYS A O 1
ATOM 2267 N N . HIS A 1 287 ? -4.583 -7.474 -51.133 1.00 29.81 287 HIS A N 1
ATOM 2268 C CA . HIS A 1 287 ? -4.645 -8.278 -49.916 1.00 29.81 287 HIS A CA 1
ATOM 2269 C C . HIS A 1 287 ? -3.257 -8.337 -49.271 1.00 29.81 287 HIS A C 1
ATOM 2271 O O . HIS A 1 287 ? -2.294 -8.788 -49.890 1.00 29.81 287 HIS A O 1
ATOM 2277 N N . LEU A 1 288 ? -3.147 -7.879 -48.022 1.00 32.66 288 LEU A N 1
ATOM 2278 C CA . LEU A 1 288 ? -1.952 -8.067 -47.203 1.00 32.66 288 LEU A CA 1
ATOM 2279 C C . LEU A 1 288 ? -2.130 -9.349 -46.376 1.00 32.66 288 LEU A C 1
ATOM 2281 O O . LEU A 1 288 ? -3.007 -9.401 -45.514 1.00 32.66 288 LEU A O 1
ATOM 2285 N N . ASN A 1 289 ? -1.309 -10.373 -46.618 1.00 30.27 289 ASN A N 1
ATOM 2286 C CA . ASN A 1 289 ? -1.246 -11.546 -45.745 1.00 30.27 289 ASN A CA 1
ATOM 2287 C C . ASN A 1 289 ? -0.274 -11.260 -44.597 1.00 30.27 289 ASN A C 1
ATOM 2289 O O . ASN A 1 289 ? 0.936 -11.178 -44.804 1.00 30.27 289 ASN A O 1
ATOM 2293 N N . LEU A 1 290 ? -0.804 -11.096 -43.386 1.00 32.47 290 LEU A N 1
ATOM 2294 C CA . LEU A 1 290 ? -0.007 -10.980 -42.166 1.00 32.47 290 LEU A CA 1
ATOM 2295 C C . LEU A 1 290 ? 0.194 -12.369 -41.556 1.00 32.47 290 LEU A C 1
ATOM 2297 O O . LEU A 1 290 ? -0.755 -13.139 -41.414 1.00 32.47 290 LEU A O 1
ATOM 2301 N N . PHE A 1 291 ? 1.430 -12.687 -41.164 1.00 29.03 291 PHE A N 1
ATOM 2302 C CA . PHE A 1 291 ? 1.704 -13.898 -40.394 1.00 29.03 291 PHE A CA 1
ATOM 2303 C C . PHE A 1 291 ? 1.023 -13.831 -39.008 1.00 29.03 291 PHE A C 1
ATOM 2305 O O . PHE A 1 291 ? 0.881 -12.739 -38.446 1.00 29.03 291 PHE A O 1
ATOM 2312 N N . PRO A 1 292 ? 0.646 -14.981 -38.409 1.00 30.41 292 PRO A N 1
ATOM 2313 C CA . PRO A 1 292 ? -0.278 -15.058 -37.264 1.00 30.41 292 PRO A CA 1
ATOM 2314 C C . PRO A 1 292 ? 0.142 -14.308 -35.984 1.00 30.41 292 PRO A C 1
ATOM 2316 O O . PRO A 1 292 ? -0.674 -14.125 -35.086 1.00 30.41 292 PRO A O 1
ATOM 2319 N N . GLY A 1 293 ? 1.398 -13.863 -35.875 1.00 33.62 293 GLY A N 1
ATOM 2320 C CA . GLY A 1 293 ? 1.942 -13.191 -34.689 1.00 33.62 293 GLY A CA 1
ATOM 2321 C C . GLY A 1 293 ? 1.742 -11.670 -34.617 1.00 33.62 293 GLY A C 1
ATOM 2322 O O . GLY A 1 293 ? 2.077 -11.082 -33.596 1.00 33.62 293 GLY A O 1
ATOM 2323 N N . PHE A 1 294 ? 1.214 -11.012 -35.658 1.00 30.16 294 PHE A N 1
ATOM 2324 C CA . PHE A 1 294 ? 1.136 -9.536 -35.714 1.00 30.16 294 PHE A CA 1
ATOM 2325 C C . PHE A 1 294 ? -0.169 -8.939 -35.144 1.00 30.16 294 PHE A C 1
ATOM 2327 O O . PHE A 1 294 ? -0.258 -7.739 -34.888 1.00 30.16 294 PHE A O 1
ATOM 2334 N N . ILE A 1 295 ? -1.190 -9.771 -34.915 1.00 33.66 295 ILE A N 1
ATOM 2335 C CA . ILE A 1 295 ? -2.528 -9.352 -34.458 1.00 33.66 295 ILE A CA 1
ATOM 2336 C C . ILE A 1 295 ? -2.569 -8.841 -32.993 1.00 33.66 295 ILE A C 1
ATOM 2338 O O . ILE A 1 295 ? -3.322 -7.900 -32.728 1.00 33.66 295 ILE A O 1
ATOM 2342 N N . PRO A 1 296 ? -1.763 -9.335 -32.027 1.00 32.44 296 PRO A N 1
ATOM 2343 C CA . PRO A 1 296 ? -1.858 -8.873 -30.635 1.00 32.44 296 PRO A CA 1
ATOM 2344 C C . PRO A 1 296 ? -1.372 -7.432 -30.387 1.00 32.44 296 PRO A C 1
ATOM 2346 O O . PRO A 1 296 ? -1.769 -6.823 -29.396 1.00 32.44 296 PRO A O 1
ATOM 2349 N N . ALA A 1 297 ? -0.545 -6.861 -31.273 1.00 34.84 297 ALA A N 1
ATOM 2350 C CA . ALA A 1 297 ? 0.076 -5.545 -31.072 1.00 34.84 297 ALA A CA 1
ATOM 2351 C C . ALA A 1 297 ? -0.855 -4.350 -31.376 1.00 34.84 297 ALA A C 1
ATOM 2353 O O . ALA A 1 297 ? -0.617 -3.240 -30.901 1.00 34.84 297 ALA A O 1
ATOM 2354 N N . LEU A 1 298 ? -1.939 -4.560 -32.131 1.00 34.53 298 LEU A N 1
ATOM 2355 C CA . LEU A 1 298 ? -2.880 -3.496 -32.514 1.00 34.53 298 LEU A CA 1
ATOM 2356 C C . LEU A 1 298 ? -3.992 -3.257 -31.478 1.00 34.53 298 LEU A C 1
ATOM 2358 O O . LEU A 1 298 ? -4.529 -2.154 -31.400 1.00 34.53 298 LEU A O 1
ATOM 2362 N N . ASN A 1 299 ? -4.285 -4.240 -30.621 1.00 36.28 299 ASN A N 1
ATOM 2363 C CA . ASN A 1 299 ? -5.329 -4.125 -29.593 1.00 36.28 299 ASN A CA 1
ATOM 2364 C C . ASN A 1 299 ? -4.958 -3.185 -28.426 1.00 36.28 299 ASN A C 1
ATOM 2366 O O . ASN A 1 299 ? -5.818 -2.852 -27.614 1.00 36.28 299 ASN A O 1
ATOM 2370 N N . GLY A 1 300 ? -3.700 -2.734 -28.341 1.00 35.84 300 GLY A N 1
ATOM 2371 C CA . GLY A 1 300 ? -3.219 -1.790 -27.323 1.00 35.84 300 GLY A CA 1
ATOM 2372 C C . GLY A 1 300 ? -3.350 -0.304 -27.689 1.00 35.84 300 GLY A C 1
ATOM 2373 O O . GLY A 1 300 ? -3.056 0.547 -26.852 1.00 35.84 300 GLY A O 1
ATOM 2374 N N . TYR A 1 301 ? -3.787 0.028 -28.911 1.00 35.53 301 TYR A N 1
ATOM 2375 C CA . TYR A 1 301 ? -3.843 1.405 -29.418 1.00 35.53 301 TYR A CA 1
ATOM 2376 C C . TYR A 1 301 ? -5.246 1.745 -29.962 1.00 35.53 301 TYR A C 1
ATOM 2378 O O . TYR A 1 301 ? -5.532 1.487 -31.133 1.00 35.53 301 TYR A O 1
ATOM 2386 N N . PRO A 1 302 ? -6.127 2.382 -29.162 1.00 34.47 302 PRO A N 1
ATOM 2387 C CA . PRO A 1 302 ? -7.523 2.644 -29.543 1.00 34.47 302 PRO A CA 1
ATOM 2388 C C . PRO A 1 302 ? -7.707 3.618 -30.719 1.00 34.47 302 PRO A C 1
ATOM 2390 O O . PRO A 1 302 ? -8.821 3.795 -31.194 1.00 34.47 302 PRO A O 1
ATOM 2393 N N . GLN A 1 303 ? -6.642 4.285 -31.183 1.00 36.78 303 GLN A N 1
ATOM 2394 C CA . GLN A 1 303 ? -6.715 5.249 -32.290 1.00 36.78 303 GLN A CA 1
ATOM 2395 C C . GLN A 1 303 ? -6.509 4.631 -33.681 1.00 36.78 303 GLN A C 1
ATOM 2397 O O . GLN A 1 303 ? -6.634 5.335 -34.677 1.00 36.78 303 GLN A O 1
ATOM 2402 N N . ILE A 1 304 ? -6.209 3.330 -33.769 1.00 37.41 304 ILE A N 1
ATOM 2403 C CA . ILE A 1 304 ? -6.063 2.616 -35.053 1.00 37.41 304 ILE A CA 1
ATOM 2404 C C . ILE A 1 304 ? -7.301 1.744 -35.346 1.00 37.41 304 ILE A C 1
ATOM 2406 O O . ILE A 1 304 ? -7.540 1.342 -36.482 1.00 37.41 304 ILE A O 1
ATOM 2410 N N . THR A 1 305 ? -8.148 1.499 -34.344 1.00 33.44 305 THR A N 1
ATOM 2411 C CA . THR A 1 305 ? -9.301 0.590 -34.432 1.00 33.44 305 THR A CA 1
ATOM 2412 C C . THR A 1 305 ? -10.523 1.178 -35.149 1.00 33.44 305 THR A C 1
ATOM 2414 O O . THR A 1 305 ? -11.443 0.432 -35.463 1.00 33.44 305 THR A O 1
ATOM 2417 N N . GLU A 1 306 ? -10.544 2.478 -35.465 1.00 34.38 306 GLU A N 1
ATOM 2418 C CA . GLU A 1 306 ? -11.661 3.108 -36.196 1.00 34.38 306 GLU A CA 1
ATOM 2419 C C . GLU A 1 306 ? -11.549 3.026 -37.732 1.00 34.38 306 GLU A C 1
ATOM 2421 O O . GLU A 1 306 ? -12.482 3.427 -38.424 1.00 34.38 306 GLU A O 1
ATOM 2426 N N . LEU A 1 307 ? -10.454 2.494 -38.295 1.00 33.72 307 LEU A N 1
ATOM 2427 C CA . LEU A 1 307 ? -10.207 2.539 -39.750 1.00 33.72 307 LEU A CA 1
ATOM 2428 C C . LEU A 1 307 ? -10.055 1.178 -40.447 1.00 33.72 307 LEU A C 1
ATOM 2430 O O . LEU A 1 307 ? -9.937 1.149 -41.671 1.00 33.72 307 LEU A O 1
ATOM 2434 N N . CYS A 1 308 ? -10.106 0.060 -39.716 1.00 33.97 308 CYS A N 1
ATOM 2435 C CA . CYS A 1 308 ? -9.939 -1.280 -40.286 1.00 33.97 308 CYS A CA 1
ATOM 2436 C C . CYS A 1 308 ? -10.944 -2.272 -39.687 1.00 33.97 308 CYS A C 1
ATOM 2438 O O . CYS A 1 308 ? -10.982 -2.468 -38.475 1.00 33.97 308 CYS A O 1
ATOM 2440 N N . THR A 1 309 ? -11.724 -2.943 -40.539 1.00 33.31 309 THR A N 1
ATOM 2441 C CA . THR A 1 309 ? -12.526 -4.110 -40.143 1.00 33.31 309 THR A CA 1
ATOM 2442 C C . THR A 1 309 ? -11.712 -5.383 -40.371 1.00 33.31 309 THR A C 1
ATOM 2444 O O . THR A 1 309 ? -11.173 -5.604 -41.454 1.00 33.31 309 THR A O 1
ATOM 2447 N N . ILE A 1 310 ? -11.589 -6.203 -39.326 1.00 35.72 310 ILE A N 1
ATOM 2448 C CA . ILE A 1 310 ? -10.893 -7.495 -39.350 1.00 35.72 310 ILE A CA 1
ATOM 2449 C C . ILE A 1 310 ? -11.961 -8.577 -39.541 1.00 35.72 310 ILE A C 1
ATOM 2451 O O . ILE A 1 310 ? -12.916 -8.622 -38.768 1.00 35.72 310 ILE A O 1
ATOM 2455 N N . SER A 1 311 ? -11.823 -9.427 -40.562 1.00 35.12 311 SER A N 1
ATOM 2456 C CA . SER A 1 311 ? -12.674 -10.617 -40.731 1.00 35.12 311 SER A CA 1
ATOM 2457 C C . SER A 1 311 ? -11.966 -11.883 -40.236 1.00 35.12 311 SER A C 1
ATOM 2459 O O . SER A 1 311 ? -10.736 -11.911 -40.139 1.00 35.12 311 SER A O 1
ATOM 2461 N N . ASP A 1 312 ? -12.736 -12.943 -39.967 1.00 29.80 312 ASP A N 1
ATOM 2462 C CA . ASP A 1 312 ? -12.276 -14.217 -39.379 1.00 29.80 312 ASP A CA 1
ATOM 2463 C C . ASP A 1 312 ? -11.166 -14.940 -40.186 1.00 29.80 312 ASP A C 1
ATOM 2465 O O . ASP A 1 312 ? -10.532 -15.872 -39.692 1.00 29.80 312 ASP A O 1
ATOM 2469 N N . ASN A 1 313 ? -10.858 -14.467 -41.400 1.00 30.38 313 ASN A N 1
ATOM 2470 C CA . ASN A 1 313 ? -9.827 -15.004 -42.293 1.00 30.38 313 ASN A CA 1
ATOM 2471 C C . ASN A 1 313 ? -8.520 -14.181 -42.340 1.00 30.38 313 ASN A C 1
ATOM 2473 O O . ASN A 1 313 ? -7.770 -14.286 -43.307 1.00 30.38 313 ASN A O 1
ATOM 2477 N N . HIS A 1 314 ? -8.207 -13.388 -41.308 1.00 34.78 314 HIS A N 1
ATOM 2478 C CA . HIS A 1 314 ? -6.888 -12.741 -41.139 1.00 34.78 314 HIS A CA 1
ATOM 2479 C C . HIS A 1 314 ? -6.488 -11.748 -42.254 1.00 34.78 314 HIS A C 1
ATOM 2481 O O . HIS A 1 314 ? -5.307 -11.493 -42.481 1.00 34.78 314 HIS A O 1
ATOM 2487 N N . THR A 1 315 ? -7.465 -11.157 -42.942 1.00 29.77 315 THR A N 1
ATOM 2488 C CA . THR A 1 315 ? -7.258 -10.163 -44.009 1.00 29.77 315 THR A CA 1
ATOM 2489 C C . THR A 1 315 ? -7.776 -8.797 -43.559 1.00 29.77 315 THR A C 1
ATOM 2491 O O . THR A 1 315 ? -8.892 -8.696 -43.047 1.00 29.77 315 THR A O 1
ATOM 2494 N N . ILE A 1 316 ? -6.965 -7.747 -43.738 1.00 34.47 316 ILE A N 1
ATOM 2495 C CA . ILE A 1 316 ? -7.342 -6.350 -43.464 1.00 34.47 316 ILE A CA 1
ATOM 2496 C C . ILE A 1 316 ? -7.572 -5.637 -44.797 1.00 34.47 316 ILE A C 1
ATOM 2498 O O . ILE A 1 316 ? -6.688 -5.626 -45.653 1.00 34.47 316 ILE A O 1
ATOM 2502 N N . THR A 1 317 ? -8.738 -5.013 -44.951 1.00 33.44 317 THR A N 1
ATOM 2503 C CA . THR A 1 317 ? -9.088 -4.188 -46.118 1.00 33.44 317 THR A CA 1
ATOM 2504 C C . THR A 1 317 ? -8.908 -2.712 -45.766 1.00 33.44 317 THR A C 1
ATOM 2506 O O . THR A 1 317 ? -9.528 -2.230 -44.819 1.00 33.44 317 THR A O 1
ATOM 2509 N N . LEU A 1 318 ? -8.061 -1.993 -46.508 1.00 35.47 318 LEU A N 1
ATOM 2510 C CA . LEU A 1 318 ? -7.864 -0.545 -46.356 1.00 35.47 318 LEU A CA 1
ATOM 2511 C C . LEU A 1 318 ? -8.806 0.213 -47.309 1.00 35.47 318 LEU A C 1
ATOM 2513 O O . LEU A 1 318 ? -8.850 -0.140 -48.487 1.00 35.47 318 LEU A O 1
ATOM 2517 N N . PRO A 1 319 ? -9.529 1.256 -46.863 1.00 31.22 319 PRO A N 1
ATOM 2518 C CA . PRO A 1 319 ? -10.265 2.122 -47.778 1.00 31.22 319 PRO A CA 1
ATOM 2519 C C . PRO A 1 319 ? -9.301 3.049 -48.535 1.00 31.22 319 PRO A C 1
ATOM 2521 O O . PRO A 1 319 ? -8.294 3.502 -47.986 1.00 31.22 319 PRO A O 1
ATOM 2524 N N . GLU A 1 320 ? -9.612 3.335 -49.801 1.00 34.12 320 GLU A N 1
ATOM 2525 C CA . GLU A 1 320 ? -8.813 4.206 -50.668 1.00 34.12 320 GLU A CA 1
ATOM 2526 C C . GLU A 1 320 ? -8.565 5.579 -50.018 1.00 34.12 320 GLU A C 1
ATOM 2528 O O . GLU A 1 320 ? -9.498 6.344 -49.772 1.00 34.12 320 GLU A O 1
ATOM 2533 N N . MET A 1 321 ? -7.298 5.927 -49.767 1.00 30.56 321 MET A N 1
ATOM 2534 C CA . MET A 1 321 ? -6.907 7.294 -49.415 1.00 30.56 321 MET A CA 1
ATOM 2535 C C . MET A 1 321 ? -5.671 7.739 -50.216 1.00 30.56 321 MET A C 1
ATOM 2537 O O . MET A 1 321 ? -4.649 7.053 -50.169 1.00 30.56 321 MET A O 1
ATOM 2541 N N . PRO A 1 322 ? -5.691 8.905 -50.897 1.00 32.28 322 PRO A N 1
ATOM 2542 C CA . PRO A 1 322 ? -4.607 9.304 -51.802 1.00 32.28 322 PRO A CA 1
ATOM 2543 C C . PRO A 1 322 ? -3.300 9.787 -51.152 1.00 32.28 322 PRO A C 1
ATOM 2545 O O . PRO A 1 322 ? -2.369 10.102 -51.887 1.00 32.28 322 PRO A O 1
ATOM 2548 N N . GLN A 1 323 ? -3.181 9.921 -49.827 1.00 30.22 323 GLN A N 1
ATOM 2549 C CA . GLN A 1 323 ? -1.965 10.461 -49.193 1.00 30.22 323 GLN A CA 1
ATOM 2550 C C . GLN A 1 323 ? -1.818 9.964 -47.745 1.00 30.22 323 GLN A C 1
ATOM 2552 O O . GLN A 1 323 ? -2.376 10.557 -46.822 1.00 30.22 323 GLN A O 1
ATOM 2557 N N . LEU A 1 324 ? -1.022 8.918 -47.511 1.00 29.48 324 LEU A N 1
ATOM 2558 C CA . LEU A 1 324 ? -0.593 8.557 -46.157 1.00 29.48 324 LEU A CA 1
ATOM 2559 C C . LEU A 1 324 ? 0.662 9.377 -45.800 1.00 29.48 324 LEU A C 1
ATOM 2561 O O . LEU A 1 324 ? 1.736 9.144 -46.351 1.00 29.48 324 LEU A O 1
ATOM 2565 N N . ARG A 1 325 ? 0.556 10.346 -44.881 1.00 26.77 325 ARG A N 1
ATOM 2566 C CA . ARG A 1 325 ? 1.734 10.967 -44.245 1.00 26.77 325 ARG A CA 1
ATOM 2567 C C . ARG A 1 325 ? 2.031 10.242 -42.939 1.00 26.77 325 ARG A C 1
ATOM 2569 O O . ARG A 1 325 ? 1.356 10.465 -41.939 1.00 26.77 325 ARG A O 1
ATOM 2576 N N . LEU A 1 326 ? 3.055 9.394 -42.949 1.00 27.72 326 LEU A N 1
ATOM 2577 C CA . LEU A 1 326 ? 3.561 8.733 -41.749 1.00 27.72 326 LEU A CA 1
ATOM 2578 C C . LEU A 1 326 ? 4.397 9.737 -40.935 1.00 27.72 326 LEU A C 1
ATOM 2580 O O . LEU A 1 326 ? 5.417 10.233 -41.414 1.00 27.72 326 LEU A O 1
ATOM 2584 N N . PHE A 1 327 ? 3.970 10.067 -39.715 1.00 25.11 327 PHE A N 1
ATOM 2585 C CA . PHE A 1 327 ? 4.739 10.937 -38.823 1.00 25.11 327 PHE A CA 1
ATOM 2586 C C . PHE A 1 327 ? 5.675 10.081 -37.965 1.00 25.11 327 PHE A C 1
ATOM 2588 O O . PHE A 1 327 ? 5.263 9.514 -36.957 1.00 25.11 327 PHE A O 1
ATOM 2595 N N . VAL A 1 328 ? 6.940 9.970 -38.377 1.00 27.91 328 VAL A N 1
ATOM 2596 C CA . VAL A 1 328 ? 7.978 9.275 -37.602 1.00 27.91 328 VAL A CA 1
ATOM 2597 C C . VAL A 1 328 ? 8.694 10.300 -36.713 1.00 27.91 328 VAL A C 1
ATOM 2599 O O . VAL A 1 328 ? 9.294 11.244 -37.237 1.00 27.91 328 VAL A O 1
ATOM 2602 N N . PRO A 1 329 ? 8.652 10.181 -35.373 1.00 23.05 329 PRO A N 1
ATOM 2603 C CA . PRO A 1 329 ? 9.396 11.081 -34.504 1.00 23.05 329 PRO A CA 1
ATOM 2604 C C . PRO A 1 329 ? 10.906 10.915 -34.730 1.00 23.05 329 PRO A C 1
ATOM 2606 O O . PRO A 1 329 ? 11.445 9.810 -34.742 1.00 23.05 329 PRO A O 1
ATOM 2609 N N . LYS A 1 330 ? 11.597 12.051 -34.875 1.00 26.25 330 LYS A N 1
ATOM 2610 C CA . LYS A 1 330 ? 12.993 12.225 -35.337 1.00 26.25 330 LYS A CA 1
ATOM 2611 C C . LYS A 1 330 ? 14.078 11.447 -34.566 1.00 26.25 330 LYS A C 1
ATOM 2613 O O . LYS A 1 330 ? 15.242 11.516 -34.934 1.00 26.25 330 LYS A O 1
ATOM 2618 N N . LYS A 1 331 ? 13.722 10.738 -33.492 1.00 30.81 331 LYS A N 1
ATOM 2619 C CA . LYS A 1 331 ? 14.646 9.983 -32.633 1.00 30.81 331 LYS A CA 1
ATOM 2620 C C . LYS A 1 331 ? 14.747 8.491 -32.992 1.00 30.81 331 LYS A C 1
ATOM 2622 O O . LYS A 1 331 ? 15.534 7.795 -32.371 1.00 30.81 331 LYS A O 1
ATOM 2627 N N . ALA A 1 332 ? 13.987 8.026 -33.989 1.00 30.95 332 ALA A N 1
ATOM 2628 C CA . ALA A 1 332 ? 14.077 6.668 -34.546 1.00 30.95 332 ALA A CA 1
ATOM 2629 C C . ALA A 1 332 ? 15.023 6.560 -35.765 1.00 30.95 332 ALA A C 1
ATOM 2631 O O . ALA A 1 332 ? 15.081 5.526 -36.418 1.00 30.95 332 ALA A O 1
ATOM 2632 N N . LEU A 1 333 ? 15.751 7.633 -36.093 1.00 31.11 333 LEU A N 1
ATOM 2633 C CA . LEU A 1 333 ? 16.734 7.675 -37.177 1.00 31.11 333 LEU A CA 1
ATOM 2634 C C . LEU A 1 333 ? 18.143 7.677 -36.585 1.00 31.11 333 LEU A C 1
ATOM 2636 O O . LEU A 1 333 ? 18.820 8.702 -36.578 1.00 31.11 333 LEU A O 1
ATOM 2640 N N . THR A 1 334 ? 18.574 6.532 -36.070 1.00 29.53 334 THR A N 1
ATOM 2641 C CA . THR A 1 334 ? 20.002 6.244 -35.921 1.00 29.53 334 THR A CA 1
ATOM 2642 C C . THR A 1 334 ? 20.261 4.855 -36.480 1.00 29.53 334 THR A C 1
ATOM 2644 O O . THR A 1 334 ? 19.842 3.859 -35.901 1.00 29.53 334 THR A O 1
ATOM 2647 N N . ASP A 1 335 ? 20.911 4.901 -37.640 1.00 32.81 335 ASP A N 1
ATOM 2648 C CA . ASP A 1 335 ? 21.633 3.886 -38.400 1.00 32.81 335 ASP A CA 1
ATOM 2649 C C . ASP A 1 335 ? 20.831 2.705 -38.990 1.00 32.81 335 ASP A C 1
ATOM 2651 O O . ASP A 1 335 ? 20.480 1.738 -38.325 1.00 32.81 335 ASP A O 1
ATOM 2655 N N . ASN A 1 336 ? 20.627 2.798 -40.316 1.00 33.59 336 ASN A N 1
ATOM 2656 C CA . ASN A 1 336 ? 20.183 1.763 -41.266 1.00 33.59 336 ASN A CA 1
ATOM 2657 C C . ASN A 1 336 ? 18.716 1.292 -41.237 1.00 33.59 336 ASN A C 1
ATOM 2659 O O . ASN A 1 336 ? 18.450 0.093 -41.241 1.00 33.59 336 ASN A O 1
ATOM 2663 N N . LEU A 1 337 ? 17.753 2.211 -41.368 1.00 26.77 337 LEU A N 1
ATOM 2664 C CA . LEU A 1 337 ? 16.400 1.842 -41.810 1.00 26.77 337 LEU A CA 1
ATOM 2665 C C . LEU A 1 337 ? 16.162 2.286 -43.263 1.00 26.77 337 LEU A C 1
ATOM 2667 O O . LEU A 1 337 ? 15.803 3.435 -43.524 1.00 26.77 337 LEU A O 1
ATOM 2671 N N . SER A 1 338 ? 16.369 1.379 -44.219 1.00 27.72 338 SER A N 1
ATOM 2672 C CA . SER A 1 338 ? 15.836 1.502 -45.581 1.00 27.72 338 SER A CA 1
ATOM 2673 C C . SER A 1 338 ? 14.432 0.896 -45.615 1.00 27.72 338 SER A C 1
ATOM 2675 O O . SER A 1 338 ? 14.259 -0.285 -45.328 1.00 27.72 338 SER A O 1
ATOM 2677 N N . ILE A 1 339 ? 13.417 1.702 -45.936 1.00 27.80 339 ILE A N 1
ATOM 2678 C CA . ILE A 1 339 ? 12.048 1.217 -46.152 1.00 27.80 339 ILE A CA 1
ATOM 2679 C C . ILE A 1 339 ? 11.968 0.708 -47.595 1.00 27.80 339 ILE A C 1
ATOM 2681 O O . ILE A 1 339 ? 11.871 1.512 -48.521 1.00 27.80 339 ILE A O 1
ATOM 2685 N N . THR A 1 340 ? 12.014 -0.609 -47.787 1.00 25.75 340 THR A N 1
ATOM 2686 C CA . THR A 1 340 ? 11.813 -1.243 -49.098 1.00 25.75 340 THR A CA 1
ATOM 2687 C C . THR A 1 340 ? 10.358 -1.697 -49.212 1.00 25.75 340 THR A C 1
ATOM 2689 O O . THR A 1 340 ? 9.878 -2.485 -48.400 1.00 25.75 340 THR A O 1
ATOM 2692 N N . LEU A 1 341 ? 9.622 -1.165 -50.194 1.00 24.38 341 LEU A N 1
ATOM 2693 C CA . LEU A 1 341 ? 8.262 -1.600 -50.524 1.00 24.38 341 LEU A CA 1
ATOM 2694 C C . LEU A 1 341 ? 8.355 -2.706 -51.585 1.00 24.38 341 LEU A C 1
ATOM 2696 O O . LEU A 1 341 ? 8.412 -2.422 -52.781 1.00 24.38 341 LEU A O 1
ATOM 2700 N N . THR A 1 342 ? 8.394 -3.967 -51.163 1.00 24.14 342 THR A N 1
ATOM 2701 C CA . THR A 1 342 ? 8.448 -5.101 -52.096 1.00 24.14 342 THR A CA 1
ATOM 2702 C C . THR A 1 342 ? 7.058 -5.346 -52.691 1.00 24.14 342 THR A C 1
ATOM 2704 O O . THR A 1 342 ? 6.088 -5.590 -51.972 1.00 24.14 342 THR A O 1
ATOM 2707 N N . THR A 1 343 ? 6.936 -5.244 -54.015 1.00 25.00 343 THR A N 1
ATOM 2708 C CA . THR A 1 343 ? 5.750 -5.678 -54.770 1.00 25.00 343 THR A CA 1
ATOM 2709 C C . THR A 1 343 ? 5.991 -7.112 -55.237 1.00 25.00 343 THR A C 1
ATOM 2711 O O . THR A 1 343 ? 6.969 -7.369 -55.931 1.00 25.00 343 THR A O 1
ATOM 2714 N N . PHE A 1 344 ? 5.139 -8.054 -54.825 1.00 25.08 344 PHE A N 1
ATOM 2715 C CA . PHE A 1 344 ? 5.163 -9.427 -55.339 1.00 25.08 344 PHE A CA 1
ATOM 2716 C C . PHE A 1 344 ? 4.400 -9.470 -56.674 1.00 25.08 344 PHE A C 1
ATOM 2718 O O . PHE A 1 344 ? 3.262 -8.997 -56.724 1.00 25.08 344 PHE A O 1
ATOM 2725 N N . TYR A 1 345 ? 5.036 -9.992 -57.728 1.00 29.16 345 TYR A N 1
ATOM 2726 C CA . TYR A 1 345 ? 4.396 -10.375 -58.996 1.00 29.16 345 TYR A CA 1
ATOM 2727 C C . TYR A 1 345 ? 3.980 -11.843 -58.972 1.00 29.16 345 TYR A C 1
ATOM 2729 O O . TYR A 1 345 ? 4.722 -12.643 -58.352 1.00 29.16 345 TYR A O 1
#

Nearest PDB structures (foldseek):
  6swu-assembly3_F  TM=8.622E-01  e=7.564E-13  Mus musculus
  3nf1-assembly1_A  TM=7.961E-01  e=8.648E-13  Homo sapiens
  3ceq-assembly1_B  TM=7.397E-01  e=6.616E-13  Homo sapiens
  3ceq-assembly1_A  TM=7.396E-01  e=9.456E-13  Homo sapiens
  6f9i-assembly1_A  TM=7.870E-01  e=1.847E-12  Mus musculus

Foldseek 3Di:
DLVVVLVVCVVPHDLLDLVNLVSLQVVLVVCLVVVVLVSSLVSLVSSLVSCCVPPNLLDLVNLVSLQSNLVSCVVVVVLVSSLVSLVSSLVSCCVPPNLLDLSNLVSLQSNLVSCVVVLVLVSSLVSLVSSLVSCCVPPNLLDLVNLVSLQSNLVSCVVVLVLVSSLVSLVSSLVSCCVPPNQLDLVNLVSLQSNLVSCVSVVNNVSSLVSLVSSVVSLVVVPPPDDDPVSVVVVVVSVVSNVVSVVVVVVVVVVVVVVVVVVVVVVPPPDDDDDDDDDDDPDDFDWDQDDPPPPVVPVVDPVVVVQWDQDPPRTTGGDDDDDDDDDDPPPVPDDDDDDDDDDDD

Radius of gyration: 29.75 Å; Cα contacts (8 Å, |Δi|>4): 341; chains: 1; bounding box: 43×43×104 Å

pLDDT: mean 73.03, std 28.17, range [22.27, 98.81]